Protein AF-A0A1G8LCU7-F1 (afdb_monomer_lite)

pLDDT: mean 76.96, std 21.16, range [26.73, 97.38]

Radius of gyration: 30.11 Å; chains: 1; bounding box: 122×68×57 Å

Sequence (357 aa):
MCLNTIACGADKDSTVTSSEETNSPTNAEFFEHFDGKLSSVEYFEFNERKTVFTNEQALSIIQDTLNSCTYEEIDSNDYKKGFYSINLVFEDRTEPLGIAISTIAVGGKQYKTIDGDLSAIISIINSGSMNYISSYFIDSHEHESMKDGYTVKCDLNTDGKNEKIVVEQLECNGGDGGYFPHVYSSDGEELIYQEDKYATPFDIDWNEGAATISYNDEVLVDFTKENVKEIYYKLGSSEYYDISNIEGTVMSAYDSKSDCASGFVVTDNGELLVKYYISGAYGHSDTFGYGVLHLTLDKENKWTIKPEFVLDSDPHKEVALDDSLEESTDEYIVSSTSPVETLPYDPEAEWNYVPLD

Secondary structure (DSSP, 8-state):
-----------------------PPPTHHHHGGG-S-EEEEEEE-TTS-EEEE--HHHHHHHHHHHHHSEEEEPPGGG----PEEEEEEESS-EEEEEEETTEEEETTEEEEEEES-SHHHHHHHHHHTPPBGGGT-SSSS--GGGSTT-EEEE-SSSSSS-EEEEEEEEEEEETTEEEEEEEE-TTS-B--S-S-TT---EEEEEETTEEEEEETTEEEEEE-HHHHHHHHHHHTTSTT--GGGHHHHHHT---EE--SEEEEEE-TTSPEEEEEEEEETTEEEEEEEEEEEEEEE-TTSPEEEEEEEEE---TT-S------------------------PPP-TT----PPPP-

Structure (mmCIF, N/CA/C/O backbone):
data_AF-A0A1G8LCU7-F1
#
_entry.id   AF-A0A1G8LCU7-F1
#
loop_
_atom_site.group_PDB
_atom_site.id
_atom_site.type_symbol
_atom_site.label_atom_id
_atom_site.label_alt_id
_atom_site.label_comp_id
_atom_site.label_asym_id
_atom_site.label_entity_id
_atom_site.label_seq_id
_atom_site.pdbx_PDB_ins_code
_atom_site.Cartn_x
_atom_site.Cartn_y
_atom_site.Cartn_z
_atom_site.occupancy
_atom_site.B_iso_or_equiv
_atom_site.auth_seq_id
_atom_site.auth_comp_id
_atom_site.auth_asym_id
_atom_site.auth_atom_id
_atom_site.pdbx_PDB_model_num
ATOM 1 N N . MET A 1 1 ? 64.999 4.307 27.808 1.00 36.25 1 MET A N 1
ATOM 2 C CA . MET A 1 1 ? 65.839 3.503 26.893 1.00 36.25 1 MET A CA 1
ATOM 3 C C . MET A 1 1 ? 65.270 3.719 25.503 1.00 36.25 1 MET A C 1
ATOM 5 O O . MET A 1 1 ? 64.143 3.327 25.269 1.00 36.25 1 MET A O 1
ATOM 9 N N . CYS A 1 2 ? 65.782 4.731 24.812 1.00 29.70 2 CYS A N 1
ATOM 10 C CA . CYS A 1 2 ? 66.798 4.630 23.754 1.00 29.70 2 CYS A CA 1
ATOM 11 C C . CYS A 1 2 ? 66.166 4.332 22.389 1.00 29.70 2 CYS A C 1
ATOM 13 O O . CYS A 1 2 ? 65.772 3.209 22.099 1.00 29.70 2 CYS A O 1
ATOM 15 N N . LEU A 1 3 ? 66.114 5.401 21.592 1.00 28.97 3 LEU A N 1
ATOM 16 C CA . LEU A 1 3 ? 66.068 5.419 20.133 1.00 28.97 3 LEU A CA 1
ATOM 17 C C . LEU A 1 3 ? 67.093 4.451 19.524 1.00 28.97 3 LEU A C 1
ATOM 19 O O . LEU A 1 3 ? 68.193 4.319 20.061 1.00 28.97 3 LEU A O 1
ATOM 23 N N . ASN A 1 4 ? 66.778 3.903 18.347 1.00 26.73 4 ASN A N 1
ATOM 24 C CA . ASN A 1 4 ? 67.711 3.964 17.224 1.00 26.73 4 ASN A CA 1
ATOM 25 C C . ASN A 1 4 ? 67.013 3.794 15.868 1.00 26.73 4 ASN A C 1
ATOM 27 O O . ASN A 1 4 ? 66.251 2.859 15.641 1.00 26.73 4 ASN A O 1
ATOM 31 N N . THR A 1 5 ? 67.363 4.723 14.985 1.00 30.69 5 THR A N 1
ATOM 32 C CA . THR A 1 5 ? 67.112 4.788 13.546 1.00 30.69 5 THR A CA 1
ATOM 33 C C . THR A 1 5 ? 68.420 4.447 12.828 1.00 30.69 5 THR A C 1
ATOM 35 O O . THR A 1 5 ? 69.436 5.019 13.207 1.00 30.69 5 THR A O 1
ATOM 38 N N . ILE A 1 6 ? 68.394 3.615 11.777 1.00 29.81 6 ILE A N 1
ATOM 39 C CA . ILE A 1 6 ? 69.328 3.590 10.618 1.00 29.81 6 ILE A CA 1
ATOM 40 C C . ILE A 1 6 ? 68.490 2.999 9.457 1.00 29.81 6 ILE A C 1
ATOM 42 O O . ILE A 1 6 ? 67.982 1.897 9.614 1.00 29.81 6 ILE A O 1
ATOM 46 N N . ALA A 1 7 ? 68.041 3.713 8.418 1.00 32.50 7 ALA A N 1
ATOM 47 C CA . ALA A 1 7 ? 68.685 4.469 7.330 1.00 32.50 7 ALA A CA 1
ATOM 48 C C . ALA A 1 7 ? 69.164 3.622 6.120 1.00 32.50 7 ALA A C 1
ATOM 50 O O . ALA A 1 7 ? 70.144 2.895 6.207 1.00 32.50 7 ALA A O 1
ATOM 51 N N . CYS A 1 8 ? 68.472 3.874 4.997 1.00 29.97 8 CYS A N 1
ATOM 52 C CA . CYS A 1 8 ? 68.862 3.890 3.576 1.00 29.97 8 CYS A CA 1
ATOM 53 C C . CYS A 1 8 ? 69.331 2.628 2.827 1.00 29.97 8 CYS A C 1
ATOM 55 O O . CYS A 1 8 ? 70.366 2.040 3.112 1.00 29.97 8 CYS A O 1
ATOM 57 N N . GLY A 1 9 ? 68.643 2.391 1.704 1.00 28.08 9 GLY A N 1
ATOM 58 C CA . GLY A 1 9 ? 69.124 1.659 0.535 1.00 28.08 9 GLY A CA 1
ATOM 59 C C . GLY A 1 9 ? 68.095 1.746 -0.590 1.00 28.08 9 GLY A C 1
ATOM 60 O O . GLY A 1 9 ? 67.196 0.918 -0.661 1.00 28.08 9 GLY A O 1
ATOM 61 N N . ALA A 1 10 ? 68.180 2.791 -1.414 1.00 38.00 10 ALA A N 1
ATOM 62 C CA . ALA A 1 10 ? 67.466 2.858 -2.681 1.00 38.00 10 ALA A CA 1
ATOM 63 C C . ALA A 1 10 ? 68.261 2.062 -3.717 1.00 38.00 10 ALA A C 1
ATOM 65 O O . ALA A 1 10 ? 69.431 2.367 -3.914 1.00 38.00 10 ALA A O 1
ATOM 66 N N . ASP A 1 11 ? 67.616 1.118 -4.395 1.00 35.50 11 ASP A N 1
ATOM 67 C CA . ASP A 1 11 ? 67.947 0.805 -5.778 1.00 35.50 11 ASP A CA 1
ATOM 68 C C . ASP A 1 11 ? 66.684 0.388 -6.526 1.00 35.50 11 ASP A C 1
ATOM 70 O O . ASP A 1 11 ? 65.820 -0.332 -6.025 1.00 35.50 11 ASP A O 1
ATOM 74 N N . LYS A 1 12 ? 66.569 0.965 -7.718 1.00 42.00 12 LYS A N 1
ATOM 75 C CA . LYS A 1 12 ? 65.523 0.717 -8.697 1.00 42.00 12 LYS A CA 1
ATOM 76 C C . LYS A 1 12 ? 65.672 -0.711 -9.203 1.00 42.00 12 LYS A C 1
ATOM 78 O O . LYS A 1 12 ? 66.723 -1.035 -9.742 1.00 42.00 12 LYS A O 1
ATOM 83 N N . ASP A 1 13 ? 64.588 -1.470 -9.183 1.00 33.84 13 ASP A N 1
ATOM 84 C CA . ASP A 1 13 ? 64.343 -2.396 -10.277 1.00 33.84 13 ASP A CA 1
ATOM 85 C C . ASP A 1 13 ? 62.875 -2.325 -10.687 1.00 33.84 13 ASP A C 1
ATOM 87 O O . ASP A 1 13 ? 61.945 -2.533 -9.907 1.00 33.84 13 ASP A O 1
ATOM 91 N N . SER A 1 14 ? 62.691 -1.903 -11.931 1.00 46.19 14 SER A N 1
ATOM 92 C CA . SER A 1 14 ? 61.421 -1.826 -12.625 1.00 46.19 14 SER A CA 1
ATOM 93 C C . SER A 1 14 ? 60.990 -3.236 -13.003 1.00 46.19 14 SER A C 1
ATOM 95 O O . SER A 1 14 ? 61.247 -3.692 -14.116 1.00 46.19 14 SER A O 1
ATOM 97 N N . THR A 1 15 ? 60.319 -3.929 -12.093 1.00 36.84 15 THR A N 1
ATOM 98 C CA . THR A 1 15 ? 59.487 -5.069 -12.472 1.00 36.84 15 THR A CA 1
ATOM 99 C C . THR A 1 15 ? 58.133 -4.536 -12.897 1.00 36.84 15 THR A C 1
ATOM 101 O O . THR A 1 15 ? 57.331 -4.093 -12.080 1.00 36.84 15 THR A O 1
ATOM 104 N N . VAL A 1 16 ? 57.921 -4.554 -14.212 1.00 43.06 16 VAL A N 1
ATOM 105 C CA . VAL A 1 16 ? 56.606 -4.553 -14.846 1.00 43.06 16 VAL A CA 1
ATOM 106 C C . VAL A 1 16 ? 55.809 -5.680 -14.195 1.00 43.06 16 VAL A C 1
ATOM 108 O O . VAL A 1 16 ? 55.982 -6.848 -14.535 1.00 43.06 16 VAL A O 1
ATOM 111 N N . THR A 1 17 ? 54.986 -5.344 -13.207 1.00 37.69 17 THR A N 1
ATOM 112 C CA . THR A 1 17 ? 53.888 -6.203 -12.783 1.00 37.69 17 THR A CA 1
ATOM 113 C C . THR A 1 17 ? 52.943 -6.270 -13.966 1.00 37.69 17 THR A C 1
ATOM 115 O O . THR A 1 17 ? 52.264 -5.294 -14.287 1.00 37.69 17 THR A O 1
ATOM 118 N N . SER A 1 18 ? 52.987 -7.408 -14.658 1.00 39.97 18 SER A N 1
ATOM 119 C CA . SER A 1 18 ? 51.909 -7.865 -15.518 1.00 39.97 18 SER A CA 1
ATOM 120 C C . SER A 1 18 ? 50.602 -7.604 -14.788 1.00 39.97 18 SER A C 1
ATOM 122 O O . SER A 1 18 ? 50.431 -8.080 -13.666 1.00 39.97 18 SER A O 1
ATOM 124 N N . SER A 1 19 ? 49.723 -6.817 -15.403 1.00 41.62 19 SER A N 1
ATOM 125 C CA . SER A 1 19 ? 48.309 -6.823 -15.071 1.00 41.62 19 SER A CA 1
ATOM 126 C C . SER A 1 19 ? 47.882 -8.282 -15.012 1.00 41.62 19 SER A C 1
ATOM 128 O O . SER A 1 19 ? 47.887 -8.961 -16.040 1.00 41.62 19 SER A O 1
ATOM 130 N N . GLU A 1 20 ? 47.616 -8.783 -13.808 1.00 38.72 20 GLU A N 1
ATOM 131 C CA . GLU A 1 20 ? 46.793 -9.968 -13.661 1.00 38.72 20 GLU A CA 1
ATOM 132 C C . GLU A 1 20 ? 45.494 -9.618 -14.377 1.00 38.72 20 GLU A C 1
ATOM 134 O O . GLU A 1 20 ? 44.749 -8.739 -13.944 1.00 38.72 20 GLU A O 1
ATOM 139 N N . GLU A 1 21 ? 45.297 -10.222 -15.549 1.00 38.94 21 GLU A N 1
ATOM 140 C CA . GLU A 1 21 ? 43.973 -10.393 -16.115 1.00 38.94 21 GLU A CA 1
ATOM 141 C C . GLU A 1 21 ? 43.175 -11.085 -15.016 1.00 38.94 21 GLU A C 1
ATOM 143 O O . GLU A 1 21 ? 43.308 -12.288 -14.777 1.00 38.94 21 GLU A O 1
ATOM 148 N N . THR A 1 22 ? 42.409 -10.291 -14.271 1.00 40.75 22 THR A N 1
ATOM 149 C CA . THR A 1 22 ? 41.318 -10.805 -13.475 1.00 40.75 22 THR A CA 1
ATOM 150 C C . THR A 1 22 ? 40.421 -11.503 -14.482 1.00 40.75 22 THR A C 1
ATOM 152 O O . THR A 1 22 ? 39.719 -10.867 -15.266 1.00 40.75 22 THR A O 1
ATOM 155 N N . ASN A 1 23 ? 40.521 -12.831 -14.519 1.00 39.66 23 ASN A N 1
ATOM 156 C CA . ASN A 1 23 ? 39.543 -13.703 -15.146 1.00 39.66 23 ASN A CA 1
ATOM 157 C C . ASN A 1 23 ? 38.222 -13.481 -14.402 1.00 39.66 23 ASN A C 1
ATOM 159 O O . ASN A 1 23 ? 37.840 -14.277 -13.548 1.00 39.66 23 ASN A O 1
ATOM 163 N N . SER A 1 24 ? 37.563 -12.353 -14.681 1.00 45.78 24 SER A N 1
ATOM 164 C CA . SER A 1 24 ? 36.144 -12.208 -14.418 1.00 45.78 24 SER A CA 1
ATOM 165 C C . SER A 1 24 ? 35.487 -13.339 -15.196 1.00 45.78 24 SER A C 1
ATOM 167 O O . SER A 1 24 ? 35.781 -13.466 -16.393 1.00 45.78 24 SER A O 1
ATOM 169 N N . PRO A 1 25 ? 34.684 -14.198 -14.546 1.00 46.50 25 PRO A N 1
ATOM 170 C CA . PRO A 1 25 ? 33.914 -15.206 -15.255 1.00 46.50 25 PRO A CA 1
ATOM 171 C C . PRO A 1 25 ? 33.240 -14.510 -16.429 1.00 46.50 25 PRO A C 1
ATOM 173 O O . PRO A 1 25 ? 32.637 -13.448 -16.275 1.00 46.50 25 PRO A O 1
ATOM 176 N N . THR A 1 26 ? 33.468 -15.035 -17.630 1.00 52.00 26 THR A N 1
ATOM 177 C CA . THR A 1 26 ? 32.906 -14.460 -18.846 1.00 52.00 26 THR A CA 1
ATOM 178 C C . THR A 1 26 ? 31.412 -14.288 -18.620 1.00 52.00 26 THR A C 1
ATOM 180 O O . THR A 1 26 ? 30.760 -15.272 -18.275 1.00 52.00 26 THR A O 1
ATOM 183 N N . ASN A 1 27 ? 30.888 -13.074 -18.825 1.00 63.69 27 ASN A N 1
ATOM 184 C CA . ASN A 1 27 ? 29.472 -12.712 -18.658 1.00 63.69 27 ASN A CA 1
ATOM 185 C C . ASN A 1 27 ? 28.478 -13.777 -19.173 1.00 63.69 27 ASN A C 1
ATOM 187 O O . ASN A 1 27 ? 27.358 -13.852 -18.685 1.00 63.69 27 ASN A O 1
ATOM 191 N N . ALA A 1 28 ? 28.895 -14.616 -20.126 1.00 71.19 28 ALA A N 1
ATOM 192 C CA . ALA A 1 28 ? 28.172 -15.782 -20.618 1.00 71.19 28 ALA A CA 1
ATOM 193 C C . ALA A 1 28 ? 27.567 -16.681 -19.519 1.00 71.19 28 ALA A C 1
ATOM 195 O O . ALA A 1 28 ? 26.371 -16.928 -19.581 1.00 71.19 28 ALA A O 1
ATOM 196 N N . GLU A 1 29 ? 28.329 -17.117 -18.504 1.00 78.00 29 GLU A N 1
ATOM 197 C CA . GLU A 1 29 ? 27.804 -18.041 -17.470 1.00 78.00 29 GLU A CA 1
ATOM 198 C C . GLU A 1 29 ? 26.698 -17.392 -16.623 1.00 78.00 29 GLU A C 1
ATOM 200 O O . GLU A 1 29 ? 25.752 -18.050 -16.207 1.00 78.00 29 GLU A O 1
ATOM 205 N N . PHE A 1 30 ? 26.788 -16.081 -16.389 1.00 83.69 30 PHE A N 1
ATOM 206 C CA . PHE A 1 30 ? 25.757 -15.339 -15.668 1.00 83.69 30 PHE A CA 1
ATOM 207 C C . PHE A 1 30 ? 24.466 -15.225 -16.493 1.00 83.69 30 PHE A C 1
ATOM 209 O O . PHE A 1 30 ? 23.378 -15.441 -15.966 1.00 83.69 30 PHE A O 1
ATOM 216 N N . PHE A 1 31 ? 24.580 -14.947 -17.795 1.00 85.94 31 PHE A N 1
ATOM 217 C CA . PHE A 1 31 ? 23.418 -14.822 -18.677 1.00 85.94 31 PHE A CA 1
ATOM 218 C C . PHE A 1 31 ? 22.732 -16.162 -18.992 1.00 85.94 31 PHE A C 1
ATOM 220 O O . PHE A 1 31 ? 21.555 -16.157 -19.346 1.00 85.94 31 PHE A O 1
ATOM 227 N N . GLU A 1 32 ? 23.392 -17.311 -18.796 1.00 88.44 32 GLU A N 1
ATOM 228 C CA . GLU A 1 32 ? 22.746 -18.634 -18.899 1.00 88.44 32 GLU A CA 1
ATOM 229 C C . GLU A 1 32 ? 21.577 -18.798 -17.905 1.00 88.44 32 GLU A C 1
ATOM 231 O O . GLU A 1 32 ? 20.589 -19.476 -18.210 1.00 88.44 32 GLU A O 1
ATOM 236 N N . HIS A 1 33 ? 21.620 -18.112 -16.756 1.00 87.00 33 HIS A N 1
ATOM 237 C CA . HIS A 1 33 ? 20.503 -18.089 -15.803 1.00 87.00 33 HIS A CA 1
ATOM 238 C C . HIS A 1 33 ? 19.243 -17.413 -16.359 1.00 87.00 33 HIS A C 1
ATOM 240 O O . HIS A 1 33 ? 18.152 -17.644 -15.845 1.00 87.00 33 HIS A O 1
ATOM 246 N N . PHE A 1 34 ? 19.368 -16.592 -17.403 1.00 90.62 34 PHE A N 1
ATOM 247 C CA . PHE A 1 34 ? 18.252 -15.835 -17.972 1.00 90.62 34 PHE A CA 1
ATOM 248 C C . PHE A 1 34 ? 17.920 -16.245 -19.405 1.00 90.62 34 PHE A C 1
ATOM 250 O O . PHE A 1 34 ? 17.045 -15.635 -20.013 1.00 90.62 34 PHE A O 1
ATOM 257 N N . ASP A 1 35 ? 18.597 -17.255 -19.956 1.00 90.81 35 ASP A N 1
ATOM 258 C CA . ASP A 1 35 ? 18.357 -17.691 -21.330 1.00 90.81 35 ASP A CA 1
ATOM 259 C C . ASP A 1 35 ? 17.016 -18.431 -21.482 1.00 90.81 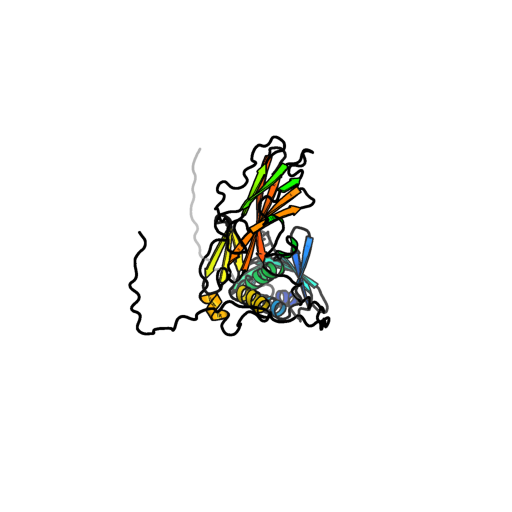35 ASP A C 1
ATOM 261 O O . ASP A 1 35 ? 16.614 -19.240 -20.645 1.00 90.81 35 ASP A O 1
ATOM 265 N N . GLY A 1 36 ? 16.332 -18.216 -22.597 1.00 92.31 36 GLY A N 1
ATOM 266 C CA . GLY A 1 36 ? 15.026 -18.810 -22.873 1.00 92.31 36 GLY A CA 1
ATOM 267 C C . GLY A 1 36 ? 13.838 -17.907 -22.542 1.00 92.31 36 GLY A C 1
ATOM 268 O O . GLY A 1 36 ? 13.969 -16.744 -22.173 1.00 92.31 36 GLY A O 1
ATOM 269 N N . LYS A 1 37 ? 12.634 -18.443 -22.765 1.00 94.50 37 LYS A N 1
ATOM 270 C CA . LYS A 1 37 ? 11.380 -17.699 -22.615 1.00 94.50 37 LYS A CA 1
ATOM 271 C C . LYS A 1 37 ? 10.810 -17.897 -21.211 1.00 94.50 37 LYS A C 1
ATOM 273 O O . LYS A 1 37 ? 10.497 -19.027 -20.830 1.00 94.50 37 LYS A O 1
ATOM 278 N N . LEU A 1 38 ? 10.615 -16.801 -20.478 1.00 96.50 38 LEU A N 1
ATOM 279 C CA . LEU A 1 38 ? 9.874 -16.828 -19.218 1.00 96.50 38 LEU A CA 1
ATOM 280 C C . LEU A 1 38 ? 8.429 -17.274 -19.453 1.00 96.50 38 LEU A C 1
ATOM 282 O O . LEU A 1 38 ? 7.728 -16.755 -20.322 1.00 96.50 38 LEU A O 1
ATOM 286 N N . SER A 1 39 ? 7.996 -18.238 -18.648 1.00 96.25 39 SER A N 1
ATOM 287 C CA . SER A 1 39 ? 6.609 -18.694 -18.543 1.00 96.25 39 SER A CA 1
ATOM 288 C C . SER A 1 39 ? 5.873 -17.975 -17.412 1.00 96.25 39 SER A C 1
ATOM 290 O O . SER A 1 39 ? 4.700 -17.637 -17.555 1.00 96.25 39 SER A O 1
ATOM 292 N N . SER A 1 40 ? 6.558 -17.720 -16.295 1.00 94.88 40 SER A N 1
ATOM 293 C CA . SER A 1 40 ? 6.044 -16.909 -15.190 1.00 94.88 40 SER A CA 1
ATOM 294 C C . SER A 1 40 ? 7.174 -16.393 -14.298 1.00 94.88 40 SER A C 1
ATOM 296 O O . SER A 1 40 ? 8.290 -16.910 -14.338 1.00 94.88 40 SER A O 1
ATOM 298 N N . VAL A 1 41 ? 6.871 -15.425 -13.436 1.00 95.31 41 VAL A N 1
ATOM 299 C CA . VAL A 1 41 ? 7.729 -15.050 -12.302 1.00 95.31 41 VAL A CA 1
ATOM 300 C C . VAL A 1 41 ? 6.952 -15.261 -11.013 1.00 95.31 41 VAL A C 1
ATOM 302 O O . VAL A 1 41 ? 5.796 -14.864 -10.921 1.00 95.31 41 VAL A O 1
ATOM 305 N N . GLU A 1 42 ? 7.559 -15.903 -10.022 1.00 94.50 42 GLU A N 1
ATOM 306 C CA . GLU A 1 42 ? 6.967 -16.043 -8.691 1.00 94.50 42 GLU A CA 1
ATOM 307 C C . GLU A 1 42 ? 7.707 -15.131 -7.720 1.00 94.50 42 GLU A C 1
ATOM 309 O O . GLU A 1 42 ? 8.916 -15.254 -7.583 1.00 94.50 42 GLU A O 1
ATOM 314 N N . TYR A 1 43 ? 7.007 -14.239 -7.036 1.00 92.50 43 TYR A N 1
ATOM 315 C CA . TYR A 1 43 ? 7.557 -13.426 -5.957 1.00 92.50 43 TYR A CA 1
ATOM 316 C C . TYR A 1 43 ? 7.129 -13.988 -4.605 1.00 92.50 43 TYR A C 1
ATOM 318 O O . TYR A 1 43 ? 5.970 -14.363 -4.430 1.00 92.50 43 TYR A O 1
ATOM 326 N N . PHE A 1 44 ? 8.070 -14.035 -3.663 1.00 86.25 44 PHE A N 1
ATOM 327 C CA . PHE A 1 44 ? 7.863 -14.500 -2.299 1.00 86.25 44 PHE A CA 1
ATOM 328 C C . PHE A 1 44 ? 8.032 -13.340 -1.320 1.00 86.25 44 PHE A C 1
ATOM 330 O O . PHE A 1 44 ? 9.127 -12.790 -1.157 1.00 86.25 44 PHE A O 1
ATOM 337 N N . GLU A 1 45 ? 6.940 -13.001 -0.645 1.00 80.12 45 GLU A N 1
ATOM 338 C CA . GLU A 1 45 ? 6.927 -12.063 0.470 1.00 80.12 45 GLU A CA 1
ATOM 339 C C . GLU A 1 45 ? 7.541 -12.691 1.734 1.00 80.12 45 GLU A C 1
ATOM 341 O O . GLU A 1 45 ? 7.659 -13.912 1.878 1.00 80.12 45 GLU A O 1
ATOM 346 N N . PHE A 1 46 ? 7.894 -11.850 2.711 1.00 68.75 46 PHE A N 1
ATOM 347 C CA . PHE A 1 46 ? 8.471 -12.301 3.985 1.00 68.75 46 PHE A CA 1
ATOM 348 C C . PHE A 1 46 ? 7.524 -13.194 4.810 1.00 68.75 46 PHE A C 1
ATOM 350 O O . PHE A 1 46 ? 7.973 -13.983 5.636 1.00 68.75 46 PHE A O 1
ATOM 357 N N . ASN A 1 47 ? 6.215 -13.078 4.585 1.00 63.31 47 ASN A N 1
ATOM 358 C CA . ASN A 1 47 ? 5.156 -13.868 5.224 1.00 63.31 47 ASN A CA 1
ATOM 359 C C . ASN A 1 47 ? 4.851 -15.188 4.478 1.00 63.31 47 ASN A C 1
ATOM 361 O O . ASN A 1 47 ? 3.814 -15.793 4.738 1.00 63.31 47 ASN A O 1
ATOM 365 N N . GLU A 1 48 ? 5.711 -15.607 3.542 1.00 73.81 48 GLU A N 1
ATOM 366 C CA . GLU A 1 48 ? 5.531 -16.782 2.674 1.00 73.81 48 GLU A CA 1
ATOM 367 C C . GLU A 1 48 ? 4.379 -16.667 1.653 1.00 73.81 48 GLU A C 1
ATOM 369 O O . GLU A 1 48 ? 4.075 -17.637 0.950 1.00 73.81 48 GLU A O 1
ATOM 374 N N . ARG A 1 49 ? 3.751 -15.489 1.507 1.00 73.88 49 ARG A N 1
ATOM 375 C CA . ARG A 1 49 ? 2.789 -15.236 0.428 1.00 73.88 49 ARG A CA 1
ATOM 376 C C . ARG A 1 49 ? 3.511 -15.251 -0.915 1.00 73.88 49 ARG A C 1
ATOM 378 O O . ARG A 1 49 ? 4.613 -14.722 -1.061 1.00 73.88 49 ARG A O 1
ATOM 385 N N . LYS A 1 50 ? 2.861 -15.879 -1.896 1.00 86.19 50 LYS A N 1
ATOM 386 C CA . LYS A 1 50 ? 3.370 -16.024 -3.256 1.00 86.19 50 LYS A CA 1
ATOM 387 C C . LYS A 1 50 ? 2.500 -15.258 -4.245 1.00 86.19 50 LYS A C 1
ATOM 389 O O . LYS A 1 50 ? 1.312 -15.560 -4.367 1.00 86.19 50 LYS A O 1
ATOM 394 N N . THR A 1 51 ? 3.117 -14.364 -5.006 1.00 82.00 51 THR A N 1
ATOM 395 C CA . THR A 1 51 ? 2.502 -13.656 -6.137 1.00 82.00 51 THR A CA 1
ATOM 396 C C . THR A 1 51 ? 3.050 -14.230 -7.437 1.00 82.00 51 THR A C 1
ATOM 398 O O . THR A 1 51 ? 4.261 -14.383 -7.576 1.00 82.00 51 THR A O 1
ATOM 401 N N . VAL A 1 52 ? 2.182 -14.582 -8.391 1.00 86.81 52 VAL A N 1
ATOM 402 C CA . VAL A 1 52 ? 2.594 -15.182 -9.671 1.00 86.81 52 VAL A CA 1
ATOM 403 C C . VAL A 1 52 ? 2.263 -14.243 -10.824 1.00 86.81 52 VAL A C 1
ATOM 405 O O . VAL A 1 52 ? 1.100 -13.963 -11.102 1.00 86.81 52 VAL A O 1
ATOM 408 N N . PHE A 1 53 ? 3.299 -13.803 -11.528 1.00 83.44 53 PHE A N 1
ATOM 409 C CA . PHE A 1 53 ? 3.217 -12.968 -12.716 1.00 83.44 53 PHE A CA 1
ATOM 410 C C . PHE A 1 53 ? 3.206 -13.847 -13.967 1.00 83.44 53 PHE A C 1
ATOM 412 O O . PHE A 1 53 ? 4.164 -14.572 -14.225 1.00 83.44 53 PHE A O 1
ATOM 419 N N . THR A 1 54 ? 2.135 -13.769 -14.755 1.00 84.31 54 THR A N 1
ATOM 420 C CA . THR A 1 54 ? 1.983 -14.468 -16.051 1.00 84.31 54 THR A CA 1
ATOM 421 C C . THR A 1 54 ? 1.716 -13.509 -17.215 1.00 84.31 54 THR A C 1
ATOM 423 O O . THR A 1 54 ? 1.592 -13.934 -18.361 1.00 84.31 54 THR A O 1
ATOM 426 N N . ASN A 1 55 ? 1.624 -12.207 -16.933 1.00 81.75 55 ASN A N 1
ATOM 427 C CA . ASN A 1 55 ? 1.375 -11.172 -17.928 1.00 81.75 55 ASN A CA 1
ATOM 428 C C . ASN A 1 55 ? 2.579 -11.034 -18.879 1.00 81.75 55 ASN A C 1
ATOM 430 O O . ASN A 1 55 ? 3.684 -10.742 -18.431 1.00 81.75 55 ASN A O 1
ATOM 434 N N . GLU A 1 56 ? 2.364 -11.197 -20.189 1.00 78.06 56 GLU A N 1
ATOM 435 C CA . GLU A 1 56 ? 3.447 -11.187 -21.187 1.00 78.06 56 GLU A CA 1
ATOM 436 C C . GLU A 1 56 ? 4.260 -9.883 -21.201 1.00 78.06 56 GLU A C 1
ATOM 438 O O . GLU A 1 56 ? 5.475 -9.928 -21.384 1.00 78.06 56 GLU A O 1
ATOM 443 N N . GLN A 1 57 ? 3.622 -8.731 -20.969 1.00 72.25 57 GLN A N 1
ATOM 444 C CA . GLN A 1 57 ? 4.311 -7.441 -20.905 1.00 72.25 57 GLN A CA 1
ATOM 445 C C . GLN A 1 57 ? 5.224 -7.366 -19.677 1.00 72.25 57 GLN A C 1
ATOM 447 O O . GLN A 1 57 ? 6.388 -6.996 -19.810 1.00 72.25 57 GLN A O 1
ATOM 452 N N . ALA A 1 58 ? 4.734 -7.768 -18.500 1.00 78.62 58 ALA A N 1
ATOM 453 C CA . ALA A 1 58 ? 5.539 -7.818 -17.280 1.00 78.62 58 ALA A CA 1
ATOM 454 C C . ALA A 1 58 ? 6.722 -8.790 -17.425 1.00 78.62 58 ALA A C 1
ATOM 456 O O . ALA A 1 58 ? 7.849 -8.451 -17.072 1.00 78.62 58 ALA A O 1
ATOM 457 N N . LEU A 1 59 ? 6.486 -9.971 -18.007 1.00 89.25 59 LEU A N 1
ATOM 458 C CA . LEU A 1 59 ? 7.541 -10.949 -18.280 1.00 89.25 59 LEU A CA 1
ATOM 459 C C . LEU A 1 59 ? 8.591 -10.401 -19.258 1.00 89.25 59 LEU A C 1
ATOM 461 O O . LEU A 1 59 ? 9.783 -10.590 -19.018 1.00 89.25 59 LEU A O 1
ATOM 465 N N . SER A 1 60 ? 8.174 -9.687 -20.312 1.00 84.12 60 SER A N 1
ATOM 466 C CA . SER A 1 60 ? 9.102 -9.027 -21.242 1.00 84.12 60 SER A CA 1
ATOM 467 C C . SER A 1 60 ? 9.940 -7.974 -20.529 1.00 84.12 60 SER A C 1
ATOM 469 O O . SER A 1 60 ? 11.157 -8.008 -20.642 1.00 84.12 60 SER A O 1
ATOM 471 N N . ILE A 1 61 ? 9.324 -7.089 -19.736 1.00 84.44 61 ILE A N 1
ATOM 472 C CA . ILE A 1 61 ? 10.050 -6.037 -19.009 1.00 84.44 61 ILE A CA 1
ATOM 473 C C . ILE A 1 61 ? 11.079 -6.646 -18.052 1.00 84.44 61 ILE A C 1
ATOM 475 O O . ILE A 1 61 ? 12.214 -6.172 -18.001 1.00 84.44 61 ILE A O 1
ATOM 479 N N . ILE A 1 62 ? 10.717 -7.702 -17.314 1.00 92.69 62 ILE A N 1
ATOM 480 C CA . ILE A 1 62 ? 11.656 -8.391 -16.418 1.00 92.69 62 ILE A CA 1
ATOM 481 C C . ILE A 1 62 ? 12.837 -8.954 -17.212 1.00 92.69 62 ILE A C 1
ATOM 483 O O . ILE A 1 62 ? 13.988 -8.696 -16.860 1.00 92.69 62 ILE A O 1
ATOM 487 N N . GLN A 1 63 ? 12.563 -9.676 -18.299 1.00 94.31 63 GLN A N 1
ATOM 488 C CA . GLN A 1 63 ? 13.598 -10.272 -19.139 1.00 94.31 63 GLN A CA 1
ATOM 489 C C . GLN A 1 63 ? 14.509 -9.209 -19.773 1.00 94.31 63 GLN A C 1
ATOM 491 O O . GLN A 1 63 ? 15.732 -9.345 -19.749 1.00 94.31 63 GLN A O 1
ATOM 496 N N . ASP A 1 64 ? 13.927 -8.135 -20.306 1.00 89.31 64 ASP A N 1
ATOM 497 C CA . ASP A 1 64 ? 14.647 -7.039 -20.953 1.00 89.31 64 ASP A CA 1
ATOM 498 C C . ASP A 1 64 ? 15.501 -6.258 -19.944 1.00 89.31 64 ASP A C 1
ATOM 500 O O . ASP A 1 64 ? 16.639 -5.891 -20.243 1.00 89.31 64 ASP A O 1
ATOM 504 N N . THR A 1 65 ? 15.008 -6.059 -18.718 1.00 93.19 65 THR A N 1
ATOM 505 C CA . THR A 1 65 ? 15.766 -5.402 -17.640 1.00 93.19 65 THR A CA 1
ATOM 506 C C . THR A 1 65 ? 16.973 -6.246 -17.225 1.00 93.19 65 THR A C 1
ATOM 508 O O . THR A 1 65 ? 18.086 -5.727 -17.146 1.00 93.19 65 THR A O 1
ATOM 511 N N . LEU A 1 66 ? 16.787 -7.560 -17.034 1.00 94.88 66 LEU A N 1
ATOM 512 C CA . LEU A 1 66 ? 17.885 -8.480 -16.708 1.00 94.88 66 LEU A CA 1
ATOM 513 C C . LEU A 1 66 ? 18.943 -8.536 -17.819 1.00 94.88 66 LEU A C 1
ATOM 515 O O . LEU A 1 66 ? 20.136 -8.587 -17.539 1.00 94.88 66 LEU A O 1
ATOM 519 N N . ASN A 1 67 ? 18.516 -8.500 -19.082 1.00 92.06 67 ASN A N 1
ATOM 520 C CA . ASN A 1 67 ? 19.419 -8.605 -20.229 1.00 92.06 67 ASN A CA 1
ATOM 521 C C . ASN A 1 67 ? 20.110 -7.285 -20.605 1.00 92.06 67 ASN A C 1
ATOM 523 O O . ASN A 1 67 ? 21.148 -7.310 -21.266 1.00 92.06 67 ASN A O 1
ATOM 527 N N . SER A 1 68 ? 19.535 -6.138 -20.238 1.00 89.62 68 SER A N 1
ATOM 528 C CA . SER A 1 68 ? 20.088 -4.815 -20.567 1.00 89.62 68 SER A CA 1
ATOM 529 C C . SER A 1 68 ? 21.124 -4.320 -19.559 1.00 89.62 68 SER A C 1
ATOM 531 O O . SER A 1 68 ? 21.972 -3.501 -19.915 1.00 89.62 68 SER A O 1
ATOM 533 N N . CYS A 1 69 ? 21.093 -4.827 -18.326 1.00 92.00 69 CYS A N 1
ATOM 534 C CA . CYS A 1 69 ? 22.063 -4.466 -17.302 1.00 92.00 69 CYS A CA 1
ATOM 535 C C . CYS A 1 69 ? 23.435 -5.116 -17.541 1.00 92.00 69 CYS A C 1
ATOM 537 O O . CYS A 1 69 ? 23.555 -6.242 -18.027 1.00 92.00 69 CYS A O 1
ATOM 539 N N . THR A 1 70 ? 24.493 -4.422 -17.116 1.00 92.56 70 THR A N 1
ATOM 540 C CA . THR A 1 70 ? 25.838 -5.008 -16.994 1.00 92.56 70 THR A CA 1
ATOM 541 C C . THR A 1 70 ? 26.148 -5.297 -15.536 1.00 92.56 70 THR A C 1
ATOM 543 O O . THR A 1 70 ? 25.861 -4.472 -14.670 1.00 92.56 70 THR A O 1
ATOM 546 N N . TYR A 1 71 ? 26.781 -6.436 -15.265 1.00 94.12 71 TYR A N 1
ATOM 547 C CA . TYR A 1 71 ? 26.974 -6.947 -13.913 1.00 94.12 71 TYR A CA 1
ATOM 548 C C . TYR A 1 71 ? 28.448 -7.181 -13.588 1.00 94.12 71 TYR A C 1
ATOM 550 O O . TYR A 1 71 ? 29.225 -7.613 -14.437 1.00 94.12 71 TYR A O 1
ATOM 558 N N . GLU A 1 72 ? 28.820 -6.926 -12.337 1.00 94.31 72 GLU A N 1
ATOM 559 C CA . GLU A 1 72 ? 30.130 -7.262 -11.777 1.00 94.31 72 GLU A CA 1
ATOM 560 C C . GLU A 1 72 ? 29.924 -8.087 -10.504 1.00 94.31 72 GLU A C 1
ATOM 562 O O . GLU A 1 72 ? 29.170 -7.681 -9.615 1.00 94.31 72 GLU A O 1
ATOM 567 N N . GLU A 1 73 ? 30.579 -9.249 -10.417 1.00 95.31 73 GLU A N 1
ATOM 568 C CA . GLU A 1 73 ? 30.526 -10.106 -9.227 1.00 95.31 73 GLU A CA 1
ATOM 569 C C . GLU A 1 73 ? 31.086 -9.352 -8.010 1.00 95.31 73 GLU A C 1
ATOM 571 O O . GLU A 1 73 ? 32.130 -8.702 -8.077 1.00 95.31 73 GLU A O 1
ATOM 576 N N . ILE A 1 74 ? 30.370 -9.419 -6.892 1.00 94.31 74 ILE A N 1
ATOM 577 C CA . ILE A 1 74 ? 30.753 -8.797 -5.624 1.00 94.31 74 ILE A CA 1
ATOM 578 C C . ILE A 1 74 ? 31.615 -9.793 -4.838 1.00 94.31 74 ILE A C 1
ATOM 580 O O . ILE A 1 74 ? 31.332 -10.992 -4.830 1.00 94.31 74 ILE A O 1
ATOM 584 N N . ASP A 1 75 ? 32.647 -9.316 -4.134 1.00 94.94 75 ASP A N 1
ATOM 585 C CA . ASP A 1 75 ? 33.396 -10.163 -3.201 1.00 94.94 75 ASP A CA 1
ATOM 586 C C . ASP A 1 75 ? 32.470 -10.678 -2.087 1.00 94.94 75 ASP A C 1
ATOM 588 O O . ASP A 1 75 ? 31.634 -9.947 -1.556 1.00 94.94 75 ASP A O 1
ATOM 592 N N . SER A 1 76 ? 32.630 -11.943 -1.698 1.00 93.75 76 SER A N 1
ATOM 593 C CA . SER A 1 76 ? 31.822 -12.570 -0.641 1.00 93.75 76 SER A CA 1
ATOM 594 C C . SER A 1 76 ? 31.799 -11.804 0.691 1.00 93.75 76 SER A C 1
ATOM 596 O O . SER A 1 76 ? 30.816 -11.884 1.427 1.00 93.75 76 SER A O 1
ATOM 598 N N . ASN A 1 77 ? 32.848 -11.035 1.000 1.00 94.12 77 ASN A N 1
ATOM 599 C CA . ASN A 1 77 ? 32.916 -10.206 2.203 1.00 94.12 77 ASN A CA 1
ATOM 600 C C . ASN A 1 77 ? 32.012 -8.962 2.130 1.00 94.12 77 ASN A C 1
ATOM 602 O O . ASN A 1 77 ? 31.680 -8.394 3.170 1.00 94.12 77 ASN A O 1
ATOM 606 N N . ASP A 1 78 ? 31.590 -8.572 0.926 1.00 93.81 78 ASP A N 1
ATOM 607 C CA . ASP A 1 78 ? 30.788 -7.378 0.647 1.00 93.81 78 ASP A CA 1
ATOM 608 C C . ASP A 1 78 ? 29.319 -7.696 0.317 1.00 93.81 78 ASP A C 1
ATOM 610 O O . ASP A 1 78 ? 28.549 -6.796 -0.044 1.00 93.81 78 ASP A O 1
ATOM 614 N N . TYR A 1 79 ? 28.911 -8.961 0.468 1.00 95.25 79 TYR A N 1
ATOM 615 C CA . TYR A 1 79 ? 27.546 -9.411 0.204 1.00 95.25 79 TYR A CA 1
ATOM 616 C C . TYR A 1 79 ? 26.510 -8.597 0.979 1.00 95.25 79 TYR A C 1
ATOM 618 O O . TYR A 1 79 ? 26.587 -8.396 2.196 1.00 95.25 79 TYR A O 1
ATOM 626 N N . LYS A 1 80 ? 25.497 -8.143 0.245 1.00 85.75 80 LYS A N 1
ATOM 627 C CA . LYS A 1 80 ? 24.354 -7.404 0.771 1.00 85.75 80 LYS A CA 1
ATOM 628 C C . LYS A 1 80 ? 23.286 -8.366 1.287 1.00 85.75 80 LYS A C 1
ATOM 630 O O . LYS A 1 80 ? 23.312 -9.568 1.026 1.00 85.75 80 LYS A O 1
ATOM 635 N N . LYS A 1 81 ? 22.360 -7.820 2.071 1.00 88.38 81 LYS A N 1
ATOM 636 C CA . LYS A 1 81 ? 21.154 -8.485 2.581 1.00 88.38 81 LYS A CA 1
ATOM 637 C C . LYS A 1 81 ? 19.938 -7.650 2.176 1.00 88.38 81 LYS A C 1
ATOM 639 O O . LYS A 1 81 ? 20.109 -6.487 1.825 1.00 88.38 81 LYS A O 1
ATOM 644 N N . GLY A 1 82 ? 18.739 -8.216 2.317 1.00 82.12 82 GLY A N 1
ATOM 645 C CA . GLY A 1 82 ? 17.484 -7.511 2.034 1.00 82.12 82 GLY A CA 1
ATOM 646 C C . GLY A 1 82 ? 17.132 -7.537 0.549 1.00 82.12 82 GLY A C 1
ATOM 647 O O . GLY A 1 82 ? 17.069 -6.494 -0.087 1.00 82.12 82 GLY A O 1
ATOM 648 N N . PHE A 1 83 ? 16.945 -8.738 0.006 1.00 87.38 83 PHE A N 1
ATOM 649 C CA . PHE A 1 83 ? 16.532 -8.944 -1.380 1.00 87.38 83 PHE A CA 1
ATOM 650 C C . PHE A 1 83 ? 15.051 -9.305 -1.451 1.00 87.38 83 PHE A C 1
ATOM 652 O O . PHE A 1 83 ? 14.556 -10.033 -0.588 1.00 87.38 83 PHE A O 1
ATOM 659 N N . TYR A 1 84 ? 14.385 -8.884 -2.523 1.00 87.00 84 TYR A N 1
ATOM 660 C CA . TYR A 1 84 ? 13.159 -9.523 -2.986 1.00 87.00 84 TYR A CA 1
ATOM 661 C C . TYR A 1 84 ? 13.502 -10.935 -3.461 1.00 87.00 84 TYR A C 1
ATOM 663 O O . TYR A 1 84 ? 14.427 -11.109 -4.255 1.00 87.00 84 TYR A O 1
ATOM 671 N N . SER A 1 85 ? 12.785 -11.937 -2.961 1.00 93.88 85 SER A N 1
ATOM 672 C CA . SER A 1 85 ? 12.969 -13.329 -3.369 1.00 93.88 85 SER A CA 1
ATOM 673 C C . SER A 1 85 ? 12.036 -13.627 -4.532 1.00 93.88 85 SER A C 1
ATOM 675 O O . SER A 1 85 ? 10.819 -13.579 -4.354 1.00 93.88 85 SER A O 1
ATOM 677 N N . ILE A 1 86 ? 12.585 -13.949 -5.703 1.00 95.62 86 ILE A N 1
ATOM 678 C CA . ILE A 1 86 ? 11.788 -14.354 -6.862 1.00 95.62 86 ILE A CA 1
ATOM 679 C C . ILE A 1 86 ? 12.266 -15.677 -7.458 1.00 95.62 86 ILE A C 1
ATOM 681 O O . ILE A 1 86 ? 13.436 -16.029 -7.355 1.00 95.62 86 ILE A O 1
ATOM 685 N N . ASN A 1 87 ? 11.367 -16.372 -8.144 1.00 97.12 87 ASN A N 1
ATOM 686 C CA . ASN A 1 87 ? 11.688 -17.451 -9.063 1.00 97.12 87 ASN A CA 1
ATOM 687 C C . ASN A 1 87 ? 11.375 -17.004 -10.488 1.00 97.12 87 ASN A C 1
ATOM 689 O O . ASN A 1 87 ? 10.239 -16.638 -10.791 1.00 97.12 87 ASN A O 1
ATOM 693 N N . LEU A 1 88 ? 12.356 -17.106 -11.376 1.00 97.25 88 LEU A N 1
ATOM 694 C CA . LEU A 1 88 ? 12.132 -17.055 -12.814 1.00 97.25 88 LEU A CA 1
ATOM 695 C C . LEU A 1 88 ? 11.751 -18.457 -13.288 1.00 97.25 88 LEU A C 1
ATOM 697 O O . LEU A 1 88 ? 12.546 -19.391 -13.176 1.00 97.25 88 LEU A O 1
ATOM 701 N N . VAL A 1 89 ? 10.527 -18.630 -13.781 1.00 97.38 89 VAL A N 1
ATOM 702 C CA . VAL A 1 89 ? 10.028 -19.925 -14.255 1.00 97.38 89 VAL A CA 1
ATOM 703 C C . VAL A 1 89 ? 10.080 -19.937 -15.774 1.00 97.38 89 VAL A C 1
ATOM 705 O O . VAL A 1 89 ? 9.353 -19.197 -16.438 1.00 97.38 89 VAL A O 1
ATOM 708 N N . PHE A 1 90 ? 10.925 -20.800 -16.319 1.00 96.56 90 PHE A N 1
ATOM 709 C CA . PHE A 1 90 ? 11.027 -21.105 -17.742 1.00 96.56 90 PHE A CA 1
ATOM 710 C C . PHE A 1 90 ? 10.259 -22.399 -18.046 1.00 96.56 90 PHE A C 1
ATOM 712 O O . PHE A 1 90 ? 9.781 -23.080 -17.138 1.00 96.56 90 PHE A O 1
ATOM 719 N N . GLU A 1 91 ? 10.149 -22.767 -19.322 1.00 94.56 91 GLU A N 1
ATOM 720 C CA . GLU A 1 91 ? 9.470 -24.013 -19.714 1.00 94.56 91 GLU A CA 1
ATOM 721 C C . GLU A 1 91 ? 10.153 -25.272 -19.149 1.00 94.56 91 GLU A C 1
ATOM 723 O O . GLU A 1 91 ? 9.486 -26.269 -18.871 1.00 94.56 91 GLU A O 1
ATOM 728 N N . ASP A 1 92 ? 11.477 -25.241 -18.988 1.00 95.50 92 ASP A N 1
ATOM 729 C CA . ASP A 1 92 ? 12.299 -26.402 -18.640 1.00 95.50 92 ASP A CA 1
ATOM 730 C C . ASP A 1 92 ? 12.978 -26.314 -17.267 1.00 95.50 92 ASP A C 1
ATOM 732 O O . ASP A 1 92 ? 13.516 -27.316 -16.786 1.00 95.50 92 ASP A O 1
ATOM 736 N N . ARG A 1 93 ? 12.954 -25.141 -16.622 1.00 96.75 93 ARG A N 1
ATOM 737 C CA . ARG A 1 93 ? 13.641 -24.908 -15.347 1.00 96.75 93 ARG A CA 1
ATOM 738 C C . ARG A 1 93 ? 13.049 -23.763 -14.534 1.00 96.75 93 ARG A C 1
ATOM 740 O O . ARG A 1 93 ? 12.230 -22.978 -15.003 1.00 96.75 93 ARG A O 1
ATOM 747 N N . THR A 1 94 ? 13.501 -23.667 -13.291 1.00 96.75 94 THR A N 1
ATOM 748 C CA . THR A 1 94 ? 13.183 -22.565 -12.385 1.00 96.75 94 THR A CA 1
ATOM 749 C C . THR A 1 94 ? 14.470 -22.053 -11.765 1.00 96.75 94 THR A C 1
ATOM 751 O O . THR A 1 94 ? 15.215 -22.833 -11.174 1.00 96.75 94 THR A O 1
ATOM 754 N N . GLU A 1 95 ? 14.711 -20.754 -11.892 1.00 97.12 95 GLU A N 1
ATOM 755 C CA . GLU A 1 95 ? 15.913 -20.091 -11.393 1.00 97.12 95 GLU A CA 1
ATOM 756 C C . GLU A 1 95 ? 15.541 -19.192 -10.206 1.00 97.12 95 GLU A C 1
ATOM 758 O O . GLU A 1 95 ? 14.785 -18.233 -10.385 1.00 97.12 95 GLU A O 1
ATOM 763 N N . PRO A 1 96 ? 16.017 -19.492 -8.984 1.00 96.56 96 PRO A N 1
ATOM 764 C CA . PRO A 1 96 ? 15.787 -18.647 -7.821 1.00 96.56 96 PRO A CA 1
ATOM 765 C C . PRO A 1 96 ? 16.753 -17.457 -7.812 1.00 96.56 96 PRO A C 1
ATOM 767 O O . PRO A 1 96 ? 17.970 -17.621 -7.942 1.00 96.56 96 PRO A O 1
ATOM 770 N N . LEU A 1 97 ? 16.211 -16.260 -7.604 1.00 96.38 97 LEU A N 1
ATOM 771 C CA . LEU A 1 97 ? 16.943 -15.000 -7.572 1.00 96.38 97 LEU A CA 1
ATOM 772 C C . LEU A 1 97 ? 16.623 -14.203 -6.302 1.00 96.38 97 LEU A C 1
ATOM 774 O O . LEU A 1 97 ? 15.488 -14.159 -5.829 1.00 96.38 97 LEU A O 1
ATOM 778 N N . GLY A 1 98 ? 17.628 -13.485 -5.806 1.00 96.19 98 GLY A N 1
ATOM 779 C CA . GLY A 1 98 ? 17.442 -12.328 -4.935 1.00 96.19 98 GLY A CA 1
ATOM 780 C C . GLY A 1 98 ? 17.630 -11.038 -5.729 1.00 96.19 98 GLY A C 1
ATOM 781 O O . GLY A 1 98 ? 18.645 -10.898 -6.403 1.00 96.19 98 GLY A O 1
ATOM 782 N N . ILE A 1 99 ? 16.703 -10.084 -5.651 1.00 94.38 99 ILE A N 1
ATOM 783 C CA . ILE A 1 99 ? 16.795 -8.803 -6.370 1.00 94.38 99 ILE A CA 1
ATOM 784 C C . ILE A 1 99 ? 16.741 -7.616 -5.407 1.00 94.38 99 ILE A C 1
ATOM 786 O O . ILE A 1 99 ? 15.947 -7.582 -4.472 1.00 94.38 99 ILE A O 1
ATOM 790 N N . ALA A 1 100 ? 17.607 -6.637 -5.642 1.00 89.38 100 ALA A N 1
ATOM 791 C CA . ALA A 1 100 ? 17.598 -5.293 -5.078 1.00 89.38 100 ALA A CA 1
ATOM 792 C C . ALA A 1 100 ? 17.937 -4.297 -6.203 1.00 89.38 100 ALA A C 1
ATOM 794 O O . ALA A 1 100 ? 18.430 -4.713 -7.247 1.00 89.38 100 ALA A O 1
ATOM 795 N N . ILE A 1 101 ? 17.705 -2.992 -6.003 1.00 86.00 101 ILE A N 1
ATOM 796 C CA . ILE A 1 101 ? 17.763 -1.982 -7.086 1.00 86.00 101 ILE A CA 1
ATOM 797 C C . ILE A 1 101 ? 19.050 -2.084 -7.916 1.00 86.00 101 ILE A C 1
ATOM 799 O O . ILE A 1 101 ? 18.999 -2.042 -9.137 1.00 86.00 101 ILE A O 1
ATOM 803 N N . SER A 1 102 ? 20.199 -2.267 -7.270 1.00 91.44 102 SER A N 1
ATOM 804 C CA . SER A 1 102 ? 21.506 -2.334 -7.935 1.00 91.44 102 SER A CA 1
ATOM 805 C C . SER A 1 102 ? 22.256 -3.638 -7.672 1.00 91.44 102 SER A C 1
ATOM 807 O O . SER A 1 102 ? 23.477 -3.699 -7.822 1.00 91.44 102 SER A O 1
ATOM 809 N N . THR A 1 103 ? 21.579 -4.689 -7.199 1.00 94.19 103 THR A N 1
ATOM 810 C CA . THR A 1 103 ? 22.235 -5.960 -6.859 1.00 94.19 103 THR A CA 1
ATOM 811 C C . THR A 1 103 ? 21.320 -7.145 -7.128 1.00 94.19 103 THR A C 1
ATOM 813 O O . THR A 1 103 ? 20.161 -7.145 -6.726 1.00 94.19 103 THR A O 1
ATOM 816 N N . ILE A 1 104 ? 21.870 -8.185 -7.746 1.00 96.69 104 ILE A N 1
ATOM 817 C CA . ILE A 1 104 ? 21.207 -9.466 -7.981 1.00 96.69 104 ILE A CA 1
ATOM 818 C C . ILE A 1 104 ? 21.999 -10.592 -7.316 1.00 96.69 104 ILE A C 1
ATOM 820 O O . ILE A 1 104 ? 23.228 -10.602 -7.340 1.00 96.69 104 ILE A O 1
ATOM 824 N N . ALA A 1 105 ? 21.296 -11.543 -6.716 1.00 96.38 105 ALA A N 1
ATOM 825 C CA . ALA A 1 105 ? 21.847 -12.765 -6.162 1.00 96.38 105 ALA A CA 1
ATOM 826 C C . ALA A 1 105 ? 21.318 -13.958 -6.960 1.00 96.38 105 ALA A C 1
ATOM 828 O O . ALA A 1 105 ? 20.109 -14.156 -7.035 1.00 96.38 105 ALA A O 1
ATOM 829 N N . VAL A 1 106 ? 22.209 -14.751 -7.550 1.00 95.50 106 VAL A N 1
ATOM 830 C CA . VAL A 1 106 ? 21.857 -15.917 -8.374 1.00 95.50 106 VAL A CA 1
ATOM 831 C C . VAL A 1 106 ? 22.970 -16.959 -8.274 1.00 95.50 106 VAL A C 1
ATOM 833 O O . VAL A 1 106 ? 24.140 -16.609 -8.112 1.00 95.50 106 VAL A O 1
ATOM 836 N N . GLY A 1 107 ? 22.617 -18.247 -8.260 1.00 91.31 107 GLY A N 1
ATOM 837 C CA . GLY A 1 107 ? 23.604 -19.336 -8.202 1.00 91.31 107 GLY A CA 1
ATOM 838 C C . GLY A 1 107 ? 24.516 -19.324 -6.961 1.00 91.31 107 GLY A C 1
ATOM 839 O O . GLY A 1 107 ? 25.626 -19.847 -7.002 1.00 91.31 107 GLY A O 1
ATOM 840 N N . GLY A 1 108 ? 24.081 -18.704 -5.857 1.00 92.12 108 GLY A N 1
ATOM 841 C CA . GLY A 1 108 ? 24.883 -18.556 -4.633 1.00 92.12 108 GLY A CA 1
ATOM 842 C C . GLY A 1 108 ? 25.917 -17.423 -4.665 1.00 92.12 108 GLY A C 1
ATOM 843 O O . GLY A 1 108 ? 26.699 -17.302 -3.723 1.00 92.12 108 GLY A O 1
ATOM 844 N N . LYS A 1 109 ? 25.908 -16.589 -5.708 1.00 95.62 109 LYS A N 1
ATOM 845 C CA . LYS A 1 109 ? 26.766 -15.409 -5.867 1.00 95.62 109 LYS A CA 1
ATOM 846 C C . LYS A 1 109 ? 25.944 -14.122 -5.856 1.00 95.62 109 LYS A C 1
ATOM 848 O O . LYS A 1 109 ? 24.727 -14.173 -6.021 1.00 95.62 109 LYS A O 1
ATOM 853 N N . GLN A 1 110 ? 26.601 -12.976 -5.667 1.00 96.12 110 GLN A N 1
ATOM 854 C CA . GLN A 1 110 ? 25.986 -11.653 -5.816 1.00 96.12 110 GLN A CA 1
ATOM 855 C C . GLN A 1 110 ? 26.716 -10.827 -6.866 1.00 96.12 110 GLN A C 1
ATOM 857 O O . GLN A 1 110 ? 27.941 -10.876 -6.954 1.00 96.12 110 GLN A O 1
ATOM 862 N N . TYR A 1 111 ? 25.957 -10.032 -7.608 1.00 95.81 111 TYR A N 1
ATOM 863 C CA . TYR A 1 111 ? 26.451 -9.163 -8.661 1.00 95.81 111 TYR A CA 1
ATOM 864 C C . TYR A 1 111 ? 25.838 -7.776 -8.507 1.00 95.81 111 TYR A C 1
ATOM 866 O O . TYR A 1 111 ? 24.631 -7.656 -8.303 1.00 95.81 111 TYR A O 1
ATOM 874 N N . LYS A 1 112 ? 26.652 -6.725 -8.611 1.00 95.81 112 LYS A N 1
ATOM 875 C CA . LYS A 1 112 ? 26.172 -5.336 -8.667 1.00 95.81 112 LYS A CA 1
ATOM 876 C C . LYS A 1 112 ? 25.965 -4.915 -10.116 1.00 95.81 112 LYS A C 1
ATOM 878 O O . LYS A 1 112 ? 26.733 -5.335 -10.982 1.00 95.81 112 LYS A O 1
ATOM 883 N N . THR A 1 113 ? 24.970 -4.072 -10.374 1.00 93.19 113 THR A N 1
ATOM 884 C CA . THR A 1 113 ? 24.829 -3.437 -11.688 1.00 93.19 113 THR A CA 1
ATOM 885 C C . THR A 1 113 ? 25.891 -2.345 -11.853 1.00 93.19 113 THR A C 1
ATOM 887 O O . THR A 1 113 ? 26.189 -1.596 -10.920 1.00 93.19 113 THR A O 1
ATOM 890 N N . ILE A 1 114 ? 26.517 -2.293 -13.027 1.00 93.88 114 ILE A N 1
ATOM 891 C CA . ILE A 1 114 ? 27.520 -1.284 -13.410 1.00 93.88 114 ILE A CA 1
ATOM 892 C C . ILE A 1 114 ? 26.935 -0.283 -14.402 1.00 93.88 114 ILE A C 1
ATOM 894 O O . ILE A 1 114 ? 27.280 0.896 -14.362 1.00 93.88 114 ILE A O 1
ATOM 898 N N . ASP A 1 115 ? 26.045 -0.762 -15.266 1.00 88.44 115 ASP A N 1
ATOM 899 C CA . ASP A 1 115 ? 25.261 0.032 -16.202 1.00 88.44 115 ASP A CA 1
ATOM 900 C C . ASP A 1 115 ? 23.819 -0.489 -16.165 1.00 88.44 115 ASP A C 1
ATOM 902 O O . ASP A 1 115 ? 23.616 -1.709 -16.194 1.00 88.44 115 ASP A O 1
ATOM 906 N N . GLY A 1 116 ? 22.852 0.422 -16.040 1.00 89.12 116 GLY A N 1
ATOM 907 C CA . GLY A 1 116 ? 21.453 0.117 -15.723 1.00 89.12 116 GLY A CA 1
ATOM 908 C C . GLY A 1 116 ? 21.166 -0.178 -14.241 1.00 89.12 116 GLY A C 1
ATOM 909 O O . GLY A 1 116 ? 22.055 -0.191 -13.381 1.00 89.12 116 GLY A O 1
ATOM 910 N N . ASP A 1 117 ? 19.891 -0.420 -13.941 1.00 90.81 117 ASP A N 1
ATOM 911 C CA . ASP A 1 117 ? 19.404 -0.846 -12.630 1.00 90.81 117 ASP A CA 1
ATOM 912 C C . ASP A 1 117 ? 18.175 -1.763 -12.762 1.00 90.81 117 ASP A C 1
ATOM 914 O O . ASP A 1 117 ? 17.616 -1.955 -13.842 1.00 90.81 117 ASP A O 1
ATOM 918 N N . LEU A 1 118 ? 17.778 -2.370 -11.644 1.00 92.44 118 LEU A N 1
ATOM 919 C CA . LEU A 1 118 ? 16.685 -3.338 -11.554 1.00 92.44 118 LEU A CA 1
ATOM 920 C C . LEU A 1 118 ? 15.379 -2.699 -11.054 1.00 92.44 118 LEU A C 1
ATOM 922 O O . LEU A 1 118 ? 14.491 -3.414 -10.582 1.00 92.44 118 LEU A O 1
ATOM 926 N N . SER A 1 119 ? 15.250 -1.367 -11.129 1.00 82.25 119 SER A N 1
ATOM 927 C CA . SER A 1 119 ? 14.073 -0.641 -10.631 1.00 82.25 119 SER A CA 1
ATOM 928 C C . SER A 1 119 ? 12.785 -1.114 -11.299 1.00 82.25 119 SER A C 1
ATOM 930 O O . SER A 1 119 ? 11.822 -1.387 -10.595 1.00 82.25 119 SER A O 1
ATOM 932 N N . ALA A 1 120 ? 12.786 -1.337 -12.616 1.00 78.00 120 ALA A N 1
ATOM 933 C CA . ALA A 1 120 ? 11.610 -1.810 -13.348 1.00 78.00 120 ALA A CA 1
ATOM 934 C C . ALA A 1 120 ? 11.093 -3.171 -12.841 1.00 78.00 120 ALA A C 1
ATOM 936 O O . ALA A 1 120 ? 9.884 -3.375 -12.729 1.00 78.00 120 ALA A O 1
ATOM 937 N N . ILE A 1 121 ? 11.996 -4.091 -12.475 1.00 89.62 121 ILE A N 1
ATOM 938 C CA . ILE A 1 121 ? 11.618 -5.389 -11.893 1.00 89.62 121 ILE A CA 1
ATOM 939 C C . ILE A 1 121 ? 10.994 -5.182 -10.514 1.00 89.62 121 ILE A C 1
ATOM 941 O O . ILE A 1 121 ? 9.958 -5.768 -10.215 1.00 89.62 121 ILE A O 1
ATOM 945 N N . ILE A 1 122 ? 11.599 -4.330 -9.684 1.00 86.56 122 ILE A N 1
ATOM 946 C CA . ILE A 1 122 ? 11.081 -4.016 -8.348 1.00 86.56 122 ILE A CA 1
ATOM 947 C C . ILE A 1 122 ? 9.720 -3.331 -8.445 1.00 86.56 122 ILE A C 1
ATOM 949 O O . ILE A 1 122 ? 8.817 -3.684 -7.698 1.00 86.56 122 ILE A O 1
ATOM 953 N N . SER A 1 123 ? 9.530 -2.426 -9.401 1.00 76.81 123 SER A N 1
ATOM 954 C CA . SER A 1 123 ? 8.243 -1.794 -9.673 1.00 76.81 123 SER A CA 1
ATOM 955 C C . SER A 1 123 ? 7.176 -2.811 -10.065 1.00 76.81 123 SER A C 1
ATOM 957 O O . SER A 1 123 ? 6.055 -2.698 -9.588 1.00 76.81 123 SER A O 1
ATOM 959 N N . ILE A 1 124 ? 7.507 -3.826 -10.873 1.00 78.94 124 ILE A N 1
ATOM 960 C CA . ILE A 1 124 ? 6.574 -4.917 -11.206 1.00 78.94 124 ILE A CA 1
ATOM 961 C C . ILE A 1 124 ? 6.265 -5.776 -9.979 1.00 78.94 124 ILE A C 1
ATOM 963 O O . ILE A 1 124 ? 5.107 -6.101 -9.729 1.00 78.94 124 ILE A O 1
ATOM 967 N N . ILE A 1 125 ? 7.286 -6.137 -9.200 1.00 82.69 125 ILE A N 1
ATOM 968 C CA . ILE A 1 125 ? 7.106 -6.905 -7.963 1.00 82.69 125 ILE A CA 1
ATOM 969 C C . ILE A 1 125 ? 6.176 -6.148 -7.014 1.00 82.69 125 ILE A C 1
ATOM 971 O O . ILE A 1 125 ? 5.216 -6.724 -6.502 1.00 82.69 125 ILE A O 1
ATOM 975 N N . ASN A 1 126 ? 6.418 -4.853 -6.839 1.00 74.62 126 ASN A N 1
ATOM 976 C CA . ASN A 1 126 ? 5.622 -3.994 -5.979 1.00 74.62 126 ASN A CA 1
ATOM 977 C C . ASN A 1 126 ? 4.213 -3.785 -6.543 1.00 74.62 126 ASN A C 1
ATOM 979 O O . ASN A 1 126 ? 3.262 -3.821 -5.773 1.00 74.62 126 ASN A O 1
ATOM 983 N N . SER A 1 127 ? 4.048 -3.643 -7.863 1.00 64.44 127 SER A N 1
ATOM 984 C CA . SER A 1 127 ? 2.736 -3.435 -8.485 1.00 64.44 127 SER A CA 1
ATOM 985 C C . SER A 1 127 ? 1.852 -4.682 -8.473 1.00 64.44 127 SER A C 1
ATOM 987 O O . SER A 1 127 ? 0.654 -4.569 -8.231 1.00 64.44 127 SER A O 1
ATOM 989 N N . GLY A 1 128 ? 2.413 -5.878 -8.678 1.00 58.50 128 GLY A N 1
ATOM 990 C CA . GLY A 1 128 ? 1.648 -7.128 -8.586 1.00 58.50 128 GLY A CA 1
ATOM 991 C C . GLY A 1 128 ? 1.422 -7.629 -7.164 1.00 58.50 128 GLY A C 1
ATOM 992 O O . GLY A 1 128 ? 0.611 -8.530 -6.971 1.00 58.50 128 GLY A O 1
ATOM 993 N N . SER A 1 129 ? 2.117 -7.054 -6.182 1.00 58.19 129 SER A N 1
ATOM 994 C CA . SER A 1 129 ? 1.910 -7.347 -4.759 1.00 58.19 129 SER A CA 1
ATOM 995 C C . SER A 1 129 ? 1.013 -6.321 -4.072 1.00 58.19 129 SER A C 1
ATOM 997 O O . SER A 1 129 ? 0.798 -6.422 -2.866 1.00 58.19 129 SER A O 1
ATOM 999 N N . MET A 1 130 ? 0.479 -5.338 -4.807 1.00 69.06 130 MET A N 1
ATOM 1000 C CA . MET A 1 130 ? -0.460 -4.397 -4.210 1.00 69.06 130 MET A CA 1
ATOM 1001 C C . MET A 1 130 ? -1.767 -5.102 -3.905 1.00 69.06 130 MET A C 1
ATOM 1003 O O . MET A 1 130 ? -2.398 -5.706 -4.774 1.00 69.06 130 MET A O 1
ATOM 1007 N N . ASN A 1 131 ? -2.175 -5.004 -2.646 1.00 78.00 131 ASN A N 1
ATOM 1008 C CA . ASN A 1 131 ? -3.511 -5.396 -2.265 1.00 78.00 131 ASN A CA 1
ATOM 1009 C C . ASN A 1 131 ? -4.512 -4.431 -2.903 1.00 78.00 131 ASN A C 1
ATOM 1011 O O . ASN A 1 131 ? -4.229 -3.252 -3.129 1.00 78.00 131 ASN A O 1
ATOM 1015 N N . TYR A 1 132 ? -5.695 -4.959 -3.178 1.00 85.38 132 TYR A N 1
ATOM 1016 C CA . TYR A 1 132 ? -6.848 -4.154 -3.535 1.00 85.38 132 TYR A CA 1
ATOM 1017 C C . TYR A 1 132 ? -7.681 -3.900 -2.294 1.00 85.38 132 TYR A C 1
ATOM 1019 O O . TYR A 1 132 ? -7.789 -4.778 -1.431 1.00 85.38 132 TYR A O 1
ATOM 1027 N N . ILE A 1 133 ? -8.318 -2.735 -2.238 1.00 89.50 133 ILE A N 1
ATOM 1028 C CA . ILE A 1 133 ? -9.235 -2.377 -1.152 1.00 89.50 133 ILE A CA 1
ATOM 1029 C C . ILE A 1 133 ? -10.361 -3.409 -0.960 1.00 89.50 133 ILE A C 1
ATOM 1031 O O . ILE A 1 133 ? -10.798 -3.634 0.169 1.00 89.50 133 ILE A O 1
ATOM 1035 N N . SER A 1 134 ? -10.748 -4.117 -2.028 1.00 86.00 134 SER A N 1
ATOM 1036 C CA . SER A 1 134 ? -11.714 -5.225 -2.014 1.00 86.00 134 SER A CA 1
ATOM 1037 C C . SER A 1 134 ? -11.308 -6.411 -1.127 1.00 86.00 134 SER A C 1
ATOM 1039 O O . SER A 1 134 ? -12.149 -7.214 -0.730 1.00 86.00 134 SER A O 1
ATOM 1041 N N . SER A 1 135 ? -10.032 -6.494 -0.736 1.00 85.00 135 SER A N 1
ATOM 1042 C CA . SER A 1 135 ? -9.539 -7.467 0.253 1.00 85.00 135 SER A CA 1
ATOM 1043 C C . SER A 1 135 ? -10.025 -7.164 1.677 1.00 85.00 135 SER A C 1
ATOM 1045 O O . SER A 1 135 ? -10.001 -8.049 2.531 1.00 85.00 135 SER A O 1
ATOM 1047 N N . TYR A 1 136 ? -10.444 -5.922 1.938 1.00 87.94 136 TYR A N 1
ATOM 1048 C CA . TYR A 1 136 ? -10.869 -5.432 3.252 1.00 87.94 136 TYR A CA 1
ATOM 1049 C C . TYR A 1 136 ? -12.326 -4.955 3.261 1.00 87.94 136 TYR A C 1
ATOM 1051 O O . TYR A 1 136 ? -13.028 -5.145 4.252 1.00 87.94 136 TYR A O 1
ATOM 1059 N N . PHE A 1 137 ? -12.787 -4.348 2.165 1.00 87.81 137 PHE A N 1
ATOM 1060 C CA . PHE A 1 137 ? -14.127 -3.784 2.030 1.00 87.81 137 PHE A CA 1
ATOM 1061 C C . PHE A 1 137 ? -14.817 -4.392 0.814 1.00 87.81 137 PHE A C 1
ATOM 1063 O O . PHE A 1 137 ? -14.340 -4.218 -0.298 1.00 87.81 137 PHE A O 1
ATOM 1070 N N . ILE A 1 138 ? -15.950 -5.072 1.018 1.00 83.44 138 ILE A N 1
ATOM 1071 C CA . ILE A 1 138 ? -16.721 -5.686 -0.082 1.00 83.44 138 ILE A CA 1
ATOM 1072 C C . ILE A 1 138 ? -17.096 -4.641 -1.138 1.00 83.44 138 ILE A C 1
ATOM 1074 O O . ILE A 1 138 ? -16.998 -4.913 -2.328 1.00 83.44 138 ILE A O 1
ATOM 1078 N N . ASP A 1 139 ? -17.495 -3.453 -0.687 1.00 85.25 139 ASP A N 1
ATOM 1079 C CA . ASP A 1 139 ? -17.695 -2.282 -1.528 1.00 85.25 139 ASP A CA 1
ATOM 1080 C C . ASP A 1 139 ? -16.738 -1.174 -1.050 1.00 85.25 139 ASP A C 1
ATOM 1082 O O . ASP A 1 139 ? -16.693 -0.789 0.127 1.00 85.25 139 ASP A O 1
ATOM 1086 N N . SER A 1 140 ? -15.868 -0.733 -1.956 1.00 84.12 140 SER A N 1
ATOM 1087 C CA . SER A 1 140 ? -14.832 0.257 -1.675 1.00 84.12 140 SER A CA 1
ATOM 1088 C C . SER A 1 140 ? -15.383 1.673 -1.542 1.00 84.12 140 SER A C 1
ATOM 1090 O O . SER A 1 140 ? -14.783 2.477 -0.825 1.00 84.12 140 SER A O 1
ATOM 1092 N N . HIS A 1 141 ? -16.544 1.955 -2.127 1.00 80.94 141 HIS A N 1
ATOM 1093 C CA . HIS A 1 141 ? -17.179 3.272 -2.122 1.00 80.94 141 HIS A CA 1
ATOM 1094 C C . HIS A 1 141 ? -18.295 3.358 -1.084 1.00 80.94 141 HIS A C 1
ATOM 1096 O O . HIS A 1 141 ? -18.483 4.400 -0.467 1.00 80.94 141 HIS A O 1
ATOM 1102 N N . GLU A 1 142 ? -18.970 2.244 -0.792 1.00 82.00 142 GLU A N 1
ATOM 1103 C CA . GLU A 1 142 ? -20.015 2.190 0.230 1.00 82.00 142 GLU A CA 1
ATOM 1104 C C . GLU A 1 142 ? -19.697 1.188 1.346 1.00 82.00 142 GLU A C 1
ATOM 1106 O O . GLU A 1 142 ? -19.315 0.045 1.126 1.00 82.00 142 GLU A O 1
ATOM 1111 N N . HIS A 1 143 ? -19.888 1.589 2.602 1.00 85.81 143 HIS A N 1
ATOM 1112 C CA . HIS A 1 143 ? -19.773 0.678 3.737 1.00 85.81 143 HIS A CA 1
ATOM 1113 C C . HIS A 1 143 ? -20.755 1.061 4.842 1.00 85.81 143 HIS A C 1
ATOM 1115 O O . HIS A 1 143 ? -21.059 2.234 5.049 1.00 85.81 143 HIS A O 1
ATOM 1121 N N . GLU A 1 144 ? -21.243 0.087 5.615 1.00 86.94 144 GLU A N 1
ATOM 1122 C CA . GLU A 1 144 ? -22.208 0.366 6.687 1.00 86.94 144 GLU A CA 1
ATOM 1123 C C . GLU A 1 144 ? -21.660 1.304 7.768 1.00 86.94 144 GLU A C 1
ATOM 1125 O O . GLU A 1 144 ? -22.426 2.053 8.373 1.00 86.94 144 GLU A O 1
ATOM 1130 N N . SER A 1 145 ? -20.335 1.330 7.940 1.00 86.75 145 SER A N 1
ATOM 1131 C CA . SER A 1 145 ? -19.659 2.263 8.840 1.00 86.75 145 SER A CA 1
ATOM 1132 C C . SER A 1 145 ? -19.804 3.727 8.446 1.00 86.75 145 SER A C 1
ATOM 1134 O O . SER A 1 145 ? -19.541 4.592 9.264 1.00 86.75 145 SER A O 1
ATOM 1136 N N . MET A 1 146 ? -20.189 4.022 7.208 1.00 84.38 146 MET A N 1
ATOM 1137 C CA . MET A 1 146 ? -20.418 5.386 6.728 1.00 84.38 146 MET A CA 1
ATOM 1138 C C . MET A 1 146 ? -21.822 5.898 7.107 1.00 84.38 146 MET A C 1
ATOM 1140 O O . MET A 1 146 ? -22.233 6.992 6.731 1.00 84.38 146 MET A O 1
ATOM 1144 N N . LYS A 1 147 ? -22.624 5.110 7.831 1.00 82.56 147 LYS A N 1
ATOM 1145 C CA . LYS A 1 147 ? -23.949 5.543 8.288 1.00 82.56 147 LYS A CA 1
ATOM 1146 C C . LYS A 1 147 ? -23.818 6.304 9.603 1.00 82.56 147 LYS A C 1
ATOM 1148 O O . LYS A 1 147 ? -23.211 5.806 10.550 1.00 82.56 147 LYS A O 1
ATOM 1153 N N . ASP A 1 148 ? -24.437 7.481 9.676 1.00 77.06 148 ASP A N 1
ATOM 1154 C CA . ASP A 1 148 ? -24.473 8.275 10.906 1.00 77.06 148 ASP A CA 1
ATOM 1155 C C . ASP A 1 148 ? -25.015 7.450 12.088 1.00 77.06 148 ASP A C 1
ATOM 1157 O O . ASP A 1 148 ? -26.001 6.713 11.974 1.00 77.06 148 ASP A O 1
ATOM 1161 N N . GLY A 1 149 ? -24.325 7.537 13.225 1.00 77.50 149 GLY A N 1
ATOM 1162 C CA . GLY A 1 149 ? -24.635 6.772 14.430 1.00 77.50 149 GLY A CA 1
ATOM 1163 C C . GLY A 1 149 ? -24.278 5.281 14.379 1.00 77.50 149 GLY A C 1
ATOM 1164 O O . GLY A 1 149 ? -24.577 4.566 15.346 1.00 77.50 149 GLY A O 1
ATOM 1165 N N . TYR A 1 150 ? -23.630 4.789 13.313 1.00 87.38 150 TYR A N 1
ATOM 1166 C CA . TYR A 1 150 ? -23.122 3.418 13.274 1.00 87.38 150 TYR A CA 1
ATOM 1167 C C . TYR A 1 150 ? -22.208 3.148 14.473 1.00 87.38 150 TYR A C 1
ATOM 1169 O O . TYR A 1 150 ? -21.387 3.978 14.875 1.00 87.38 150 TYR A O 1
ATOM 1177 N N . THR A 1 151 ? -22.400 1.987 15.096 1.00 91.81 151 THR A N 1
ATOM 1178 C CA . THR A 1 151 ? -21.686 1.596 16.310 1.00 91.81 151 THR A CA 1
ATOM 1179 C C . THR A 1 151 ? -21.331 0.120 16.260 1.00 91.81 151 THR A C 1
ATOM 1181 O O . THR A 1 151 ? -22.204 -0.719 16.043 1.00 91.81 151 THR A O 1
ATOM 1184 N N . VAL A 1 152 ? -20.082 -0.199 16.593 1.00 94.00 152 VAL A N 1
ATOM 1185 C CA . VAL A 1 152 ? -19.589 -1.575 16.763 1.00 94.00 152 VAL A CA 1
ATOM 1186 C C . VAL A 1 152 ? -19.068 -1.754 18.181 1.00 94.00 152 VAL A C 1
ATOM 1188 O O . VAL A 1 152 ? -18.589 -0.807 18.804 1.00 94.00 152 VAL A O 1
ATOM 1191 N N . LYS A 1 153 ? -19.187 -2.970 18.719 1.00 95.00 153 LYS A N 1
ATOM 1192 C CA . LYS A 1 153 ? -18.545 -3.361 19.976 1.00 95.00 153 LYS A CA 1
ATOM 1193 C C . LYS A 1 153 ? -17.681 -4.589 19.750 1.00 95.00 153 LYS A C 1
ATOM 1195 O O . LYS A 1 153 ? -18.212 -5.609 19.319 1.00 95.00 153 LYS A O 1
ATOM 1200 N N . CYS A 1 154 ? -16.402 -4.498 20.079 1.00 94.88 154 CYS A N 1
ATOM 1201 C CA . CYS A 1 154 ? -15.425 -5.567 19.896 1.00 94.88 154 CYS A CA 1
ATOM 1202 C C . CYS A 1 154 ? -14.372 -5.497 21.007 1.00 94.88 154 CYS A C 1
ATOM 1204 O O . CYS A 1 154 ? -14.142 -4.416 21.533 1.00 94.88 154 CYS A O 1
ATOM 1206 N N . ASP A 1 155 ? -13.783 -6.634 21.365 1.00 95.12 155 ASP A N 1
ATOM 1207 C CA . ASP A 1 155 ? -12.628 -6.723 22.266 1.00 95.12 155 ASP A CA 1
ATOM 1208 C C . ASP A 1 155 ? -11.352 -6.496 21.443 1.00 95.12 155 ASP A C 1
ATOM 1210 O O . ASP A 1 155 ? -10.796 -7.432 20.865 1.00 95.12 155 ASP A O 1
ATOM 1214 N N . LEU A 1 156 ? -10.955 -5.229 21.312 1.00 95.00 156 LEU A N 1
ATOM 1215 C CA . LEU A 1 156 ? -9.835 -4.789 20.476 1.00 95.00 156 LEU A CA 1
ATOM 1216 C C . LEU A 1 156 ? -8.485 -5.042 21.157 1.00 95.00 156 LEU A C 1
ATOM 1218 O O . LEU A 1 156 ? -7.491 -5.280 20.476 1.00 95.00 156 LEU A O 1
ATOM 1222 N N . ASN A 1 157 ? -8.432 -4.990 22.493 1.00 93.94 157 ASN A N 1
ATOM 1223 C CA . ASN A 1 157 ? -7.193 -5.181 23.259 1.00 93.94 157 ASN A CA 1
ATOM 1224 C C . ASN A 1 157 ? -7.009 -6.607 23.810 1.00 93.94 157 ASN A C 1
ATOM 1226 O O . ASN A 1 157 ? -5.980 -6.906 24.433 1.00 93.94 157 ASN A O 1
ATOM 1230 N N . THR A 1 158 ? -7.960 -7.511 23.563 1.00 91.50 158 THR A N 1
ATOM 1231 C CA . THR A 1 158 ? -7.974 -8.911 24.022 1.00 91.50 158 THR A CA 1
ATOM 1232 C C . THR A 1 158 ? -7.974 -9.065 25.550 1.00 91.50 158 THR A C 1
ATOM 1234 O O . THR A 1 158 ? -7.398 -10.018 26.101 1.00 91.50 158 THR A O 1
ATOM 1237 N N . ASP A 1 159 ? -8.570 -8.110 26.269 1.00 93.19 159 ASP A N 1
ATOM 1238 C CA . ASP A 1 159 ? -8.717 -8.139 27.728 1.00 93.19 159 ASP A CA 1
ATOM 1239 C C . ASP A 1 159 ? -10.016 -8.827 28.199 1.00 93.19 159 ASP A C 1
ATOM 1241 O O . ASP A 1 159 ? -10.192 -9.080 29.399 1.00 93.19 159 ASP A O 1
ATOM 1245 N N . GLY A 1 160 ? -10.885 -9.211 27.257 1.00 93.88 160 GLY A N 1
ATOM 1246 C CA . GLY A 1 160 ? -12.177 -9.843 27.505 1.00 93.88 160 GLY A CA 1
ATOM 1247 C C . GLY A 1 160 ? -13.333 -8.859 27.700 1.00 93.88 160 GLY A C 1
ATOM 1248 O O . GLY A 1 160 ? -14.428 -9.288 28.087 1.00 93.88 160 GLY A O 1
ATOM 1249 N N . LYS A 1 161 ? -13.121 -7.561 27.476 1.00 94.94 161 LYS A N 1
ATOM 1250 C CA . LYS A 1 161 ? -14.150 -6.520 27.488 1.00 94.94 161 LYS A CA 1
ATOM 1251 C C . LYS A 1 161 ? -14.233 -5.871 26.116 1.00 94.94 161 LYS A C 1
ATOM 1253 O O . LYS A 1 161 ? -13.263 -5.797 25.388 1.00 94.94 161 LYS A O 1
ATOM 1258 N N . ASN A 1 162 ? -15.418 -5.371 25.781 1.00 96.19 162 ASN A N 1
ATOM 1259 C CA . ASN A 1 162 ? -15.616 -4.741 24.485 1.00 96.19 162 ASN A CA 1
ATOM 1260 C C . ASN A 1 162 ? -15.379 -3.233 24.572 1.00 96.19 162 ASN A C 1
ATOM 1262 O O . ASN A 1 162 ? -16.105 -2.535 25.292 1.00 96.19 162 ASN A O 1
ATOM 1266 N N . GLU A 1 163 ? -14.472 -2.735 23.743 1.00 97.19 163 GLU A N 1
ATOM 1267 C CA . GLU A 1 163 ? -14.445 -1.356 23.283 1.00 97.19 163 GLU A CA 1
ATOM 1268 C C . GLU A 1 163 ? -15.679 -1.061 22.420 1.00 97.19 163 GLU A C 1
ATOM 1270 O O . GLU A 1 163 ? -16.308 -1.947 21.828 1.00 97.19 163 GLU A O 1
ATOM 1275 N N . LYS A 1 164 ? -16.052 0.216 22.355 1.00 96.62 164 LYS A N 1
ATOM 1276 C CA . LYS A 1 164 ? -17.141 0.721 21.522 1.00 96.62 164 LYS A CA 1
ATOM 1277 C C . LYS A 1 164 ? -16.571 1.658 20.467 1.00 96.62 164 LYS A C 1
ATOM 1279 O O . LYS A 1 164 ? -15.984 2.672 20.818 1.00 96.62 164 LYS A O 1
ATOM 1284 N N . ILE A 1 165 ? -16.831 1.370 19.200 1.00 94.75 165 ILE A N 1
ATOM 1285 C CA . ILE A 1 165 ? -16.504 2.249 18.078 1.00 94.75 165 ILE A CA 1
ATOM 1286 C C . ILE A 1 165 ? -17.776 3.000 17.685 1.00 94.75 165 ILE A C 1
ATOM 1288 O O . ILE A 1 165 ? -18.830 2.375 17.560 1.00 94.75 165 ILE A O 1
ATOM 1292 N N . VAL A 1 166 ? -17.702 4.318 17.526 1.00 91.56 166 VAL A N 1
ATOM 1293 C CA . VAL A 1 166 ? -18.809 5.199 17.121 1.00 91.56 166 VAL A CA 1
ATOM 1294 C C . VAL A 1 166 ? -18.332 6.084 15.987 1.00 91.56 166 VAL A C 1
ATOM 1296 O O . VAL A 1 166 ? -17.242 6.628 16.074 1.00 91.56 166 VAL A O 1
ATOM 1299 N N . VAL A 1 167 ? -19.144 6.269 14.956 1.00 87.62 167 VAL A N 1
ATOM 1300 C CA . VAL A 1 167 ? -18.796 7.175 13.856 1.00 87.62 167 VAL A CA 1
ATOM 1301 C C . VAL A 1 167 ? -19.423 8.541 14.059 1.00 87.62 167 VAL A C 1
ATOM 1303 O O . VAL A 1 167 ? -20.629 8.637 14.283 1.00 87.62 167 VAL A O 1
ATOM 1306 N N . GLU A 1 168 ? -18.598 9.581 13.955 1.00 86.38 168 GLU A N 1
ATOM 1307 C CA . GLU A 1 168 ? -19.036 10.957 13.727 1.00 86.38 168 GLU A CA 1
ATOM 1308 C C . GLU A 1 168 ? -19.060 11.217 12.216 1.00 86.38 168 GLU A C 1
ATOM 1310 O O . GLU A 1 168 ? -18.059 11.002 11.532 1.00 86.38 168 GLU A O 1
ATOM 1315 N N . GLN A 1 169 ? -20.197 11.680 11.692 1.00 84.25 169 GLN A N 1
ATOM 1316 C CA . GLN A 1 169 ? -20.261 12.241 10.346 1.00 84.25 169 GLN A CA 1
ATOM 1317 C C . GLN A 1 169 ? -19.769 13.697 10.371 1.00 84.25 169 GLN A C 1
ATOM 1319 O O . GLN A 1 169 ? -20.256 14.519 11.147 1.00 84.25 169 GLN A O 1
ATOM 1324 N N . LEU A 1 170 ? -18.819 14.019 9.500 1.00 82.56 170 LEU A N 1
ATOM 1325 C CA . LEU A 1 170 ? -18.256 15.349 9.301 1.00 82.56 170 LEU A CA 1
ATOM 1326 C C . LEU A 1 170 ? -19.091 16.143 8.279 1.00 82.56 170 LEU A C 1
ATOM 1328 O O . LEU A 1 170 ? -19.797 15.593 7.433 1.00 82.56 170 LEU A O 1
ATOM 1332 N N . GLU A 1 171 ? -19.023 17.474 8.353 1.00 73.19 171 GLU A N 1
ATOM 1333 C CA . GLU A 1 171 ? -19.862 18.379 7.543 1.00 73.19 171 GLU A CA 1
ATOM 1334 C C . GLU A 1 171 ? -19.458 18.446 6.053 1.00 73.19 171 GLU A C 1
ATOM 1336 O O . GLU A 1 171 ? -20.194 18.988 5.229 1.00 73.19 171 GLU A O 1
ATOM 1341 N N . CYS A 1 172 ? -18.307 17.886 5.685 1.00 62.31 172 CYS A N 1
ATOM 1342 C CA . CYS A 1 172 ? -17.763 17.871 4.331 1.00 62.31 172 CYS A CA 1
ATOM 1343 C C . CYS A 1 172 ? -18.077 16.533 3.638 1.00 62.31 172 CYS A C 1
ATOM 1345 O O . CYS A 1 172 ? -17.283 15.609 3.736 1.00 62.31 172 CYS A O 1
ATOM 1347 N N . ASN A 1 173 ? -19.226 16.411 2.960 1.00 53.72 173 ASN A N 1
ATOM 1348 C CA . ASN A 1 173 ? -19.610 15.167 2.274 1.00 53.72 173 ASN A CA 1
ATOM 1349 C C . ASN A 1 173 ? -19.538 15.326 0.743 1.00 53.72 173 ASN A C 1
ATOM 1351 O O . ASN A 1 173 ? -20.486 15.807 0.118 1.00 53.72 173 ASN A O 1
ATOM 1355 N N . GLY A 1 174 ? -18.417 14.913 0.148 1.00 51.03 174 GLY A N 1
ATOM 1356 C CA . GLY A 1 174 ? -18.428 14.213 -1.143 1.00 51.03 174 GLY A CA 1
ATOM 1357 C C . GLY A 1 174 ? -18.617 12.727 -0.830 1.00 51.03 174 GLY A C 1
ATOM 1358 O O . GLY A 1 174 ? -18.158 12.291 0.217 1.00 51.03 174 GLY A O 1
ATOM 1359 N N . GLY A 1 175 ? -19.357 11.968 -1.640 1.00 51.81 175 GLY A N 1
ATOM 1360 C CA . GLY A 1 175 ? -19.875 10.630 -1.290 1.00 51.81 175 GLY A CA 1
ATOM 1361 C C . GLY A 1 175 ? -18.869 9.593 -0.762 1.00 51.81 175 GLY A C 1
ATOM 1362 O O . GLY A 1 175 ? -19.305 8.607 -0.181 1.00 51.81 175 GLY A O 1
ATOM 1363 N N . ASP A 1 176 ? -17.565 9.838 -0.894 1.00 62.03 176 ASP A N 1
ATOM 1364 C CA . ASP A 1 176 ? -16.480 8.936 -0.512 1.00 62.03 176 ASP A CA 1
ATOM 1365 C C . ASP A 1 176 ? -15.659 9.397 0.713 1.00 62.03 176 ASP A C 1
ATOM 1367 O O . ASP A 1 176 ? -14.664 8.757 1.040 1.00 62.03 176 ASP A O 1
ATOM 1371 N N . GLY A 1 177 ? -16.032 10.469 1.428 1.00 61.59 177 GLY A N 1
ATOM 1372 C CA . GLY A 1 177 ? -15.257 10.953 2.580 1.00 61.59 177 GLY A CA 1
ATOM 1373 C C . GLY A 1 177 ? -16.023 11.910 3.492 1.00 61.59 177 GLY A C 1
ATOM 1374 O O . GLY A 1 177 ? -16.786 12.750 3.025 1.00 61.59 177 GLY A O 1
ATOM 1375 N N . GLY A 1 178 ? -15.818 11.776 4.807 1.00 77.44 178 GLY A N 1
ATOM 1376 C CA . GLY A 1 178 ? -16.479 12.626 5.804 1.00 77.44 178 GLY A CA 1
ATOM 1377 C C . GLY A 1 178 ? -16.843 11.912 7.099 1.00 77.44 178 GLY A C 1
ATOM 1378 O O . GLY A 1 178 ? -17.876 12.215 7.684 1.00 77.44 178 GLY A O 1
ATOM 1379 N N . TYR A 1 179 ? -16.037 10.956 7.558 1.00 83.06 179 TYR A N 1
ATOM 1380 C CA . TYR A 1 179 ? -16.317 10.217 8.785 1.00 83.06 179 TYR A CA 1
ATOM 1381 C C . TYR A 1 179 ? -15.113 10.235 9.711 1.00 83.06 179 TYR A C 1
ATOM 1383 O O . TYR A 1 179 ? -13.971 10.329 9.266 1.00 83.06 179 TYR A O 1
ATOM 1391 N N . PHE A 1 180 ? -15.370 10.122 11.008 1.00 86.38 180 PHE A N 1
ATOM 1392 C CA . PHE A 1 180 ? -14.321 9.957 12.000 1.00 86.38 180 PHE A CA 1
ATOM 1393 C C . PHE A 1 180 ? -14.730 8.890 13.027 1.00 86.38 180 PHE A C 1
ATOM 1395 O O . PHE A 1 180 ? -15.707 9.083 13.760 1.00 86.38 180 PHE A O 1
ATOM 1402 N N . PRO A 1 181 ? -14.060 7.722 13.057 1.00 90.00 181 PRO A N 1
ATOM 1403 C CA . PRO A 1 181 ? -14.355 6.692 14.039 1.00 90.00 181 PRO A CA 1
ATOM 1404 C C . PRO A 1 181 ? -13.747 7.061 15.397 1.00 90.00 181 PRO A C 1
ATOM 1406 O O . PRO A 1 181 ? -12.540 7.186 15.550 1.00 90.00 181 PRO A O 1
ATOM 1409 N N . HIS A 1 182 ? -14.583 7.167 16.419 1.00 91.94 182 HIS A N 1
ATOM 1410 C CA . HIS A 1 182 ? -14.175 7.295 17.812 1.00 91.94 182 HIS A CA 1
ATOM 1411 C C . HIS A 1 182 ? -14.186 5.929 18.483 1.00 91.94 182 HIS A C 1
ATOM 1413 O O . HIS A 1 182 ? -15.191 5.217 18.433 1.00 91.94 182 HIS A O 1
ATOM 1419 N N . VAL A 1 183 ? -13.097 5.576 19.161 1.00 94.88 183 VAL A N 1
ATOM 1420 C CA . VAL A 1 183 ? -13.001 4.335 19.935 1.00 94.88 183 VAL A CA 1
ATOM 1421 C C . VAL A 1 183 ? -13.069 4.673 21.416 1.00 94.88 183 VAL A C 1
ATOM 1423 O O . VAL A 1 183 ? -12.335 5.529 21.892 1.00 94.88 183 VAL A O 1
ATOM 1426 N N . TYR A 1 184 ? -13.937 3.996 22.158 1.00 96.56 184 TYR A N 1
ATOM 1427 C CA . TYR A 1 184 ? -14.095 4.160 23.599 1.00 96.56 184 TYR A CA 1
ATOM 1428 C C . TYR A 1 184 ? -13.798 2.848 24.316 1.00 96.56 184 TYR A C 1
ATOM 1430 O O . TYR A 1 184 ? -14.279 1.792 23.903 1.00 96.56 184 TYR A O 1
ATOM 1438 N N . SER A 1 185 ? -13.066 2.925 25.424 1.00 96.62 185 SER A N 1
ATOM 1439 C CA . SER A 1 185 ? -12.830 1.807 26.333 1.00 96.62 185 SER A CA 1
ATOM 1440 C C . SER A 1 185 ? -14.135 1.289 26.943 1.00 96.62 185 SER A C 1
ATOM 1442 O O . SER A 1 185 ? -15.179 1.953 26.906 1.00 96.62 185 SER A O 1
ATOM 1444 N N . SER A 1 186 ? -14.077 0.120 27.587 1.00 94.19 186 SER A N 1
ATOM 1445 C CA . SER A 1 186 ? -15.222 -0.437 28.322 1.00 94.19 186 SER A CA 1
ATOM 1446 C C . SER A 1 186 ? -15.779 0.502 29.401 1.00 94.19 186 SER A C 1
ATOM 1448 O O . SER A 1 186 ? -16.955 0.406 29.757 1.00 94.19 186 SER A O 1
ATOM 1450 N N . ASP A 1 187 ? -14.934 1.397 29.918 1.00 94.75 187 ASP A N 1
ATOM 1451 C CA . ASP A 1 187 ? -15.266 2.352 30.978 1.00 94.75 187 ASP A CA 1
ATOM 1452 C C . ASP A 1 187 ? -15.735 3.711 30.416 1.00 94.75 187 ASP A C 1
ATOM 1454 O O . ASP A 1 187 ? -16.147 4.590 31.173 1.00 94.75 187 ASP A O 1
ATOM 1458 N N . GLY A 1 188 ? -15.743 3.863 29.085 1.00 94.50 188 GLY A N 1
ATOM 1459 C CA . GLY A 1 188 ? -16.221 5.050 28.375 1.00 94.50 188 GLY A CA 1
ATOM 1460 C C . GLY A 1 188 ? -15.162 6.127 28.132 1.00 94.50 188 GLY A C 1
ATOM 1461 O O . GLY A 1 188 ? -15.519 7.226 27.714 1.00 94.50 188 GLY A O 1
ATOM 1462 N N . GLU A 1 189 ? -13.885 5.837 28.385 1.00 95.88 189 GLU A N 1
ATOM 1463 C CA . GLU A 1 189 ? -12.782 6.745 28.052 1.00 95.88 189 GLU A CA 1
ATOM 1464 C C . GLU A 1 189 ? -12.434 6.637 26.567 1.00 95.88 189 GLU A C 1
ATOM 1466 O O . GLU A 1 189 ? -12.341 5.535 26.033 1.00 95.88 189 GLU A O 1
ATOM 1471 N N . GLU A 1 190 ? -12.241 7.768 25.893 1.00 95.56 190 GLU A N 1
ATOM 1472 C CA . GLU A 1 190 ? -11.867 7.781 24.479 1.00 95.56 190 GLU A CA 1
ATOM 1473 C C . GLU A 1 190 ? -10.404 7.360 24.286 1.00 95.56 190 GLU A C 1
ATOM 1475 O O . GLU A 1 190 ? -9.491 7.902 24.911 1.00 95.56 190 GLU A O 1
ATOM 1480 N N . LEU A 1 191 ? -10.191 6.385 23.406 1.00 95.00 191 LEU A N 1
ATOM 1481 C CA . LEU A 1 191 ? -8.902 5.817 23.036 1.00 95.00 191 LEU A CA 1
ATOM 1482 C C . LEU A 1 191 ? -8.444 6.442 21.718 1.00 95.00 191 LEU A C 1
ATOM 1484 O O . LEU A 1 191 ? -8.615 5.873 20.640 1.00 95.00 191 LEU A O 1
ATOM 1488 N N . ILE A 1 192 ? -7.874 7.639 21.811 1.00 91.62 192 ILE A N 1
ATOM 1489 C CA . ILE A 1 192 ? -7.473 8.456 20.660 1.00 91.62 192 ILE A CA 1
ATOM 1490 C C . ILE A 1 192 ? -6.340 7.766 19.883 1.00 91.62 192 ILE A C 1
ATOM 1492 O O . ILE A 1 192 ? -5.259 7.555 20.432 1.00 91.62 192 ILE A O 1
ATOM 1496 N N . TYR A 1 193 ? -6.571 7.442 18.607 1.00 88.12 193 TYR A N 1
ATOM 1497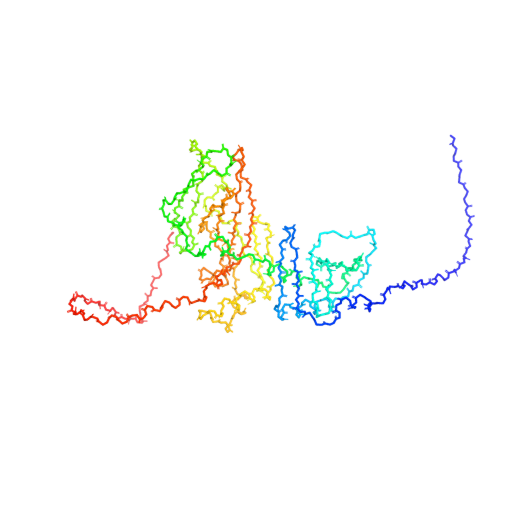 C CA . TYR A 1 193 ? -5.528 6.952 17.688 1.00 88.12 193 TYR A CA 1
ATOM 1498 C C . TYR A 1 193 ? -4.969 8.058 16.777 1.00 88.12 193 TYR A C 1
ATOM 1500 O O . TYR A 1 193 ? -3.868 7.920 16.250 1.00 88.12 193 TYR A O 1
ATOM 1508 N N . GLN A 1 194 ? -5.707 9.162 16.613 1.00 81.81 194 GLN A N 1
ATOM 1509 C CA . GLN A 1 194 ? -5.331 10.318 15.801 1.00 81.81 194 GLN A CA 1
ATOM 1510 C C . GLN A 1 194 ? -5.721 11.608 16.534 1.00 81.81 194 GLN A C 1
ATOM 1512 O O . GLN A 1 194 ? -6.844 11.723 17.016 1.00 81.81 194 GLN A O 1
ATOM 1517 N N . GLU A 1 195 ? -4.792 12.563 16.648 1.00 75.81 195 GLU A N 1
ATOM 1518 C CA . GLU A 1 195 ? -4.997 13.782 17.454 1.00 75.81 195 GLU A CA 1
ATOM 1519 C C . GLU A 1 195 ? -6.005 14.766 16.837 1.00 75.81 195 GLU A C 1
ATOM 1521 O O . GLU A 1 195 ? -6.688 15.480 17.571 1.00 75.81 195 GLU A O 1
ATOM 1526 N N . ASP A 1 196 ? -6.104 14.805 15.504 1.00 73.06 196 ASP A N 1
ATOM 1527 C CA . ASP A 1 196 ? -7.000 15.696 14.762 1.00 73.06 196 ASP A CA 1
ATOM 1528 C C . ASP A 1 196 ? -7.989 14.883 13.918 1.00 73.06 196 ASP A C 1
ATOM 1530 O O . ASP A 1 196 ? -7.593 14.032 13.119 1.00 73.06 196 ASP A O 1
ATOM 1534 N N . LYS A 1 197 ? -9.281 15.184 14.073 1.00 71.62 197 LYS A N 1
ATOM 1535 C CA . LYS A 1 197 ? -10.369 14.529 13.343 1.00 71.62 197 LYS A CA 1
ATOM 1536 C C . LYS A 1 197 ? -10.453 14.889 11.860 1.00 71.62 197 LYS A C 1
ATOM 1538 O O . LYS A 1 197 ? -11.122 14.192 11.105 1.00 71.62 197 LYS A O 1
ATOM 1543 N N . TYR A 1 198 ? -9.779 15.964 11.455 1.00 72.88 198 TYR A N 1
ATOM 1544 C CA . TYR A 1 198 ? -9.674 16.411 10.065 1.00 72.88 198 TYR A CA 1
ATOM 1545 C C . TYR A 1 198 ? -8.318 16.090 9.442 1.00 72.88 198 TYR A C 1
ATOM 1547 O O . TYR A 1 198 ? -8.059 16.485 8.306 1.00 72.88 198 TYR A O 1
ATOM 1555 N N . ALA A 1 199 ? -7.425 15.417 10.172 1.00 76.69 199 ALA A N 1
ATOM 1556 C CA . ALA A 1 199 ? -6.134 15.073 9.613 1.00 76.69 199 ALA A CA 1
ATOM 1557 C C . ALA A 1 199 ? -6.299 14.016 8.514 1.00 76.69 199 ALA A C 1
ATOM 1559 O O . ALA A 1 199 ? -6.873 12.945 8.718 1.00 76.69 199 ALA A O 1
ATOM 1560 N N . THR A 1 200 ? -5.745 14.347 7.355 1.00 86.50 200 THR A N 1
ATOM 1561 C CA . THR A 1 200 ? -5.648 13.528 6.149 1.00 86.50 200 THR A CA 1
ATOM 1562 C C . THR A 1 200 ? -4.216 12.992 6.092 1.00 86.50 200 THR A C 1
ATOM 1564 O O . THR A 1 200 ? -3.312 13.718 5.665 1.00 86.50 200 THR A O 1
ATOM 1567 N N . PRO A 1 201 ? -3.947 11.802 6.655 1.00 89.50 201 PRO A N 1
ATOM 1568 C CA . PRO A 1 201 ? -2.585 11.410 6.991 1.00 89.50 201 PRO A CA 1
ATOM 1569 C C . PRO A 1 201 ? -1.807 10.862 5.791 1.00 89.50 201 PRO A C 1
ATOM 1571 O O . PRO A 1 201 ? -0.609 10.616 5.925 1.00 89.50 201 PRO A O 1
ATOM 1574 N N . PHE A 1 202 ? -2.479 10.662 4.654 1.00 93.88 202 PHE A N 1
ATOM 1575 C CA . PHE A 1 202 ? -1.868 10.215 3.414 1.00 93.88 202 PHE A CA 1
ATOM 1576 C C . PHE A 1 202 ? -1.801 11.349 2.395 1.00 93.88 202 PHE A C 1
ATOM 1578 O O . PHE A 1 202 ? -2.728 12.154 2.287 1.00 93.88 202 PHE A O 1
ATOM 1585 N N . ASP A 1 203 ? -0.727 11.354 1.619 1.00 94.50 203 ASP A N 1
ATOM 1586 C CA . ASP A 1 203 ? -0.471 12.308 0.545 1.00 94.50 203 ASP A CA 1
ATOM 1587 C C . ASP A 1 203 ? -0.174 11.549 -0.755 1.00 94.50 203 ASP A C 1
ATOM 1589 O O . ASP A 1 203 ? 0.424 10.469 -0.718 1.00 94.50 203 ASP A O 1
ATOM 1593 N N . ILE A 1 204 ? -0.606 12.106 -1.888 1.00 94.81 204 ILE A N 1
ATOM 1594 C CA . ILE A 1 204 ? -0.202 11.682 -3.230 1.00 94.81 204 ILE A CA 1
ATOM 1595 C C . ILE A 1 204 ? 0.498 12.843 -3.937 1.00 94.81 204 ILE A C 1
ATOM 1597 O O . ILE A 1 204 ? -0.110 13.886 -4.189 1.00 94.81 204 ILE A O 1
ATOM 1601 N N . ASP A 1 205 ? 1.763 12.626 -4.281 1.00 95.00 205 ASP A N 1
ATOM 1602 C CA . ASP A 1 205 ? 2.596 13.567 -5.025 1.00 95.00 205 ASP A CA 1
ATOM 1603 C C . ASP A 1 205 ? 2.733 13.090 -6.474 1.00 95.00 205 ASP A C 1
ATOM 1605 O O . ASP A 1 205 ? 3.178 11.968 -6.734 1.00 95.00 205 ASP A O 1
ATOM 1609 N N . TRP A 1 206 ? 2.366 13.936 -7.433 1.00 93.25 206 TRP A N 1
ATOM 1610 C CA . TRP A 1 206 ? 2.426 13.638 -8.861 1.00 93.25 206 TRP A CA 1
ATOM 1611 C C . TRP A 1 206 ? 3.650 14.294 -9.498 1.00 93.25 206 TRP A C 1
ATOM 1613 O O . TRP A 1 206 ? 3.890 15.492 -9.364 1.00 93.25 206 TRP A O 1
ATOM 1623 N N . ASN A 1 207 ? 4.422 13.526 -10.269 1.00 89.81 207 ASN A N 1
ATOM 1624 C CA . ASN A 1 207 ? 5.618 14.040 -10.932 1.00 89.81 207 ASN A CA 1
ATOM 1625 C C . ASN A 1 207 ? 5.765 13.478 -12.345 1.00 89.81 207 ASN A C 1
ATOM 1627 O O . ASN A 1 207 ? 6.153 12.327 -12.528 1.00 89.81 207 ASN A O 1
ATOM 1631 N N . GLU A 1 208 ? 5.456 14.293 -13.356 1.00 87.75 208 GLU A N 1
ATOM 1632 C CA . GLU A 1 208 ? 5.582 13.916 -14.774 1.00 87.75 208 GLU A CA 1
ATOM 1633 C C . GLU A 1 208 ? 4.937 12.549 -15.093 1.00 87.75 208 GLU A C 1
ATOM 1635 O O . GLU A 1 208 ? 5.442 11.742 -15.879 1.00 87.75 208 GLU A O 1
ATOM 1640 N N . GLY A 1 209 ? 3.788 12.296 -14.464 1.00 83.50 209 GLY A N 1
ATOM 1641 C CA . GLY A 1 209 ? 2.996 11.084 -14.620 1.00 83.50 209 GLY A CA 1
ATOM 1642 C C . GLY A 1 209 ? 3.413 9.888 -13.763 1.00 83.50 209 GLY A C 1
ATOM 1643 O O . GLY A 1 209 ? 2.737 8.865 -13.823 1.00 83.50 209 GLY A O 1
ATOM 1644 N N . ALA A 1 210 ? 4.480 10.004 -12.974 1.00 85.81 210 ALA A N 1
ATOM 1645 C CA . ALA A 1 210 ? 4.727 9.155 -11.810 1.00 85.81 210 ALA A CA 1
ATOM 1646 C C . ALA A 1 210 ? 3.890 9.637 -10.611 1.00 85.81 210 ALA A C 1
ATOM 1648 O O . ALA A 1 210 ? 3.447 10.789 -10.593 1.00 85.81 210 ALA A O 1
ATOM 1649 N N . ALA A 1 211 ? 3.700 8.769 -9.618 1.00 90.75 211 ALA A N 1
ATOM 1650 C CA . ALA A 1 211 ? 2.995 9.099 -8.381 1.00 90.75 211 ALA A CA 1
ATOM 1651 C C . ALA A 1 211 ? 3.726 8.518 -7.169 1.00 90.75 211 ALA A C 1
ATOM 1653 O O . ALA A 1 211 ? 4.157 7.369 -7.208 1.00 90.75 211 ALA A O 1
ATOM 1654 N N . THR A 1 212 ? 3.818 9.275 -6.085 1.00 89.62 212 THR A N 1
ATOM 1655 C CA . THR A 1 212 ? 4.363 8.821 -4.803 1.00 89.62 212 THR A CA 1
ATOM 1656 C C . THR A 1 212 ? 3.273 8.922 -3.750 1.00 89.62 212 THR A C 1
ATOM 1658 O O . THR A 1 212 ? 2.638 9.964 -3.630 1.00 89.62 212 THR A O 1
ATOM 1661 N N . ILE A 1 213 ? 3.053 7.849 -2.991 1.00 92.56 213 ILE A N 1
ATOM 1662 C CA . ILE A 1 213 ? 2.120 7.838 -1.862 1.00 92.56 213 ILE A CA 1
ATOM 1663 C C . ILE A 1 213 ? 2.911 7.832 -0.565 1.00 92.56 213 ILE A C 1
ATOM 1665 O O . ILE A 1 213 ? 3.770 6.968 -0.369 1.00 92.56 213 ILE A O 1
ATOM 1669 N N . SER A 1 214 ? 2.561 8.736 0.343 1.00 91.62 214 SER A N 1
ATOM 1670 C CA . SER A 1 214 ? 3.227 8.882 1.637 1.00 91.62 214 SER A CA 1
ATOM 1671 C C . SER A 1 214 ? 2.234 8.868 2.799 1.00 91.62 214 SER A C 1
ATOM 1673 O O . SER A 1 214 ? 1.069 9.213 2.622 1.00 91.62 214 SER A O 1
ATOM 1675 N N . TYR A 1 215 ? 2.698 8.494 3.993 1.00 92.75 215 TYR A N 1
ATOM 1676 C CA . TYR A 1 215 ? 2.002 8.659 5.273 1.00 92.75 215 TYR A CA 1
ATOM 1677 C C . TYR A 1 215 ? 2.896 9.434 6.242 1.00 92.75 215 TYR A C 1
ATOM 1679 O O . TYR A 1 215 ? 3.976 8.957 6.578 1.00 92.75 215 TYR A O 1
ATOM 1687 N N . ASN A 1 216 ? 2.461 10.611 6.708 1.00 88.06 216 ASN A N 1
ATOM 1688 C CA . ASN A 1 216 ? 3.254 11.490 7.589 1.00 88.06 216 ASN A CA 1
ATOM 1689 C C . ASN A 1 216 ? 4.730 11.636 7.147 1.00 88.06 216 ASN A C 1
ATOM 1691 O O . ASN A 1 216 ? 5.646 11.389 7.933 1.00 88.06 216 ASN A O 1
ATOM 1695 N N . ASP A 1 217 ? 4.951 11.999 5.882 1.00 84.88 217 ASP A N 1
ATOM 1696 C CA . ASP A 1 217 ? 6.271 12.146 5.239 1.00 84.88 217 ASP A CA 1
ATOM 1697 C C . ASP A 1 217 ? 7.058 10.835 4.984 1.00 84.88 217 ASP A C 1
ATOM 1699 O O . ASP A 1 217 ? 8.149 10.876 4.410 1.00 84.88 217 ASP A O 1
ATOM 1703 N N . GLU A 1 218 ? 6.541 9.664 5.372 1.00 85.31 218 GLU A N 1
ATOM 1704 C CA . GLU A 1 218 ? 7.125 8.362 5.028 1.00 85.31 218 GLU A CA 1
ATOM 1705 C C . GLU A 1 218 ? 6.550 7.847 3.706 1.00 85.31 218 GLU A C 1
ATOM 1707 O O . GLU A 1 218 ? 5.349 7.600 3.602 1.00 85.31 218 GLU A O 1
ATOM 1712 N N . VAL A 1 219 ? 7.411 7.644 2.706 1.00 84.81 219 VAL A N 1
ATOM 1713 C CA . VAL A 1 219 ? 7.017 7.058 1.418 1.00 84.81 219 VAL A CA 1
ATOM 1714 C C . VAL A 1 219 ? 6.572 5.611 1.623 1.00 84.81 219 VAL A C 1
ATOM 1716 O O . VAL A 1 219 ? 7.358 4.762 2.043 1.00 84.81 219 VAL A O 1
ATOM 1719 N N . LEU A 1 220 ? 5.315 5.330 1.283 1.00 82.06 220 LEU A N 1
ATOM 1720 C CA . LEU A 1 220 ? 4.741 3.987 1.292 1.00 82.06 220 LEU A CA 1
ATOM 1721 C C . LEU A 1 220 ? 4.974 3.273 -0.035 1.00 82.06 220 LEU A C 1
ATOM 1723 O O . LEU A 1 220 ? 5.284 2.082 -0.053 1.00 82.06 220 LEU A O 1
ATOM 1727 N N . VAL A 1 221 ? 4.799 3.990 -1.147 1.00 84.06 221 VAL A N 1
ATOM 1728 C CA . VAL A 1 221 ? 4.946 3.423 -2.487 1.00 84.06 221 VAL A CA 1
ATOM 1729 C C . VAL A 1 221 ? 5.274 4.493 -3.522 1.00 84.06 221 VAL A C 1
ATOM 1731 O O . VAL A 1 221 ? 4.708 5.582 -3.507 1.00 84.06 221 VAL A O 1
ATOM 1734 N N . ASP A 1 222 ? 6.159 4.134 -4.451 1.00 84.19 222 ASP A N 1
ATOM 1735 C CA . ASP A 1 222 ? 6.512 4.929 -5.623 1.00 84.19 222 ASP A CA 1
ATOM 1736 C C . ASP A 1 222 ? 6.055 4.210 -6.896 1.00 84.19 222 ASP A C 1
ATOM 1738 O O . ASP A 1 222 ? 6.460 3.077 -7.182 1.00 84.19 222 ASP A O 1
ATOM 1742 N N . PHE A 1 223 ? 5.228 4.887 -7.684 1.00 80.56 223 PHE A N 1
ATOM 1743 C CA . PHE A 1 223 ? 4.759 4.442 -8.985 1.00 80.56 223 PHE A CA 1
ATOM 1744 C C . PHE A 1 223 ? 5.548 5.118 -10.090 1.00 80.56 223 PHE A C 1
ATOM 1746 O O . PHE A 1 223 ? 5.572 6.343 -10.204 1.00 80.56 223 PHE A O 1
ATOM 1753 N N . THR A 1 224 ? 6.115 4.314 -10.984 1.00 81.88 224 THR A N 1
ATOM 1754 C CA . THR A 1 224 ? 6.621 4.837 -12.256 1.00 81.88 224 THR A CA 1
ATOM 1755 C C . THR A 1 224 ? 5.465 5.306 -13.138 1.00 81.88 224 THR A C 1
ATOM 1757 O O . THR A 1 224 ? 4.318 4.876 -12.976 1.00 81.88 224 THR A O 1
ATOM 1760 N N . LYS A 1 225 ? 5.776 6.135 -14.136 1.00 81.12 225 LYS A N 1
ATOM 1761 C CA . LYS A 1 225 ? 4.811 6.553 -15.158 1.00 81.12 225 LYS A CA 1
ATOM 1762 C C . LYS A 1 225 ? 4.143 5.360 -15.844 1.00 81.12 225 LYS A C 1
ATOM 1764 O O . LYS A 1 225 ? 2.950 5.390 -16.141 1.00 81.12 225 LYS A O 1
ATOM 1769 N N . GLU A 1 226 ? 4.897 4.296 -16.090 1.00 75.12 226 GLU A N 1
ATOM 1770 C CA . GLU A 1 226 ? 4.406 3.056 -16.678 1.00 75.12 226 GLU A CA 1
ATOM 1771 C C . GLU A 1 226 ? 3.429 2.333 -15.741 1.00 75.12 226 GLU A C 1
ATOM 1773 O O . GLU A 1 226 ? 2.390 1.870 -16.211 1.00 75.12 226 GLU A O 1
ATOM 1778 N N . ASN A 1 227 ? 3.701 2.296 -14.428 1.00 80.12 227 ASN A N 1
ATOM 1779 C CA . ASN A 1 227 ? 2.775 1.707 -13.454 1.00 80.12 227 ASN A CA 1
ATOM 1780 C C . ASN A 1 227 ? 1.460 2.484 -13.380 1.00 80.12 227 ASN A C 1
ATOM 1782 O O . ASN A 1 227 ? 0.393 1.877 -13.431 1.00 80.12 227 ASN A O 1
ATOM 1786 N N . VAL A 1 228 ? 1.529 3.816 -13.315 1.00 82.88 228 VAL A N 1
ATOM 1787 C CA . VAL A 1 228 ? 0.340 4.678 -13.324 1.00 82.88 228 VAL A CA 1
ATOM 1788 C C . VAL A 1 228 ? -0.474 4.449 -14.596 1.00 82.88 228 VAL A C 1
ATOM 1790 O O . VAL A 1 228 ? -1.681 4.222 -14.526 1.00 82.88 228 VAL A O 1
ATOM 1793 N N . LYS A 1 229 ? 0.173 4.450 -15.770 1.00 80.00 229 LYS A N 1
ATOM 1794 C CA . LYS A 1 229 ? -0.506 4.157 -17.040 1.00 80.00 229 LYS A CA 1
ATOM 1795 C C . LYS A 1 229 ? -1.215 2.807 -16.995 1.00 80.00 229 LYS A C 1
ATOM 1797 O O . LYS A 1 229 ? -2.361 2.724 -17.418 1.00 80.00 229 LYS A O 1
ATOM 1802 N N . GLU A 1 230 ? -0.562 1.760 -16.493 1.00 77.06 230 GLU A N 1
ATOM 1803 C CA . GLU A 1 230 ? -1.163 0.427 -16.389 1.00 77.06 230 GLU A CA 1
ATOM 1804 C C . GLU A 1 230 ? -2.404 0.415 -15.481 1.00 77.06 230 GLU A C 1
ATOM 1806 O O . GLU A 1 230 ? -3.416 -0.183 -15.852 1.00 77.06 230 GLU A O 1
ATOM 1811 N N . ILE A 1 231 ? -2.355 1.103 -14.335 1.00 80.38 231 ILE A N 1
ATOM 1812 C CA . ILE A 1 231 ? -3.499 1.261 -13.421 1.00 80.38 231 ILE A CA 1
ATOM 1813 C C . ILE A 1 231 ? -4.674 1.904 -14.162 1.00 80.38 231 ILE A C 1
ATOM 1815 O O . ILE A 1 231 ? -5.761 1.330 -14.222 1.00 80.38 231 ILE A O 1
ATOM 1819 N N . TYR A 1 232 ? -4.444 3.037 -14.824 1.00 79.06 232 TYR A N 1
ATOM 1820 C CA . TYR A 1 232 ? -5.501 3.736 -15.552 1.00 79.06 232 TYR A CA 1
ATOM 1821 C C . TYR A 1 232 ? -6.003 2.991 -16.792 1.00 79.06 232 TYR A C 1
ATOM 1823 O O . TYR A 1 232 ? -7.186 3.075 -17.112 1.00 79.06 232 TYR A O 1
ATOM 1831 N N . TYR A 1 233 ? -5.153 2.233 -17.488 1.00 74.56 233 TYR A N 1
ATOM 1832 C CA . TYR A 1 233 ? -5.602 1.379 -18.591 1.00 74.56 233 TYR A CA 1
ATOM 1833 C C . TYR A 1 233 ? -6.511 0.249 -18.105 1.00 74.56 233 TYR A C 1
ATOM 1835 O O . TYR A 1 233 ? -7.464 -0.100 -18.801 1.00 74.56 233 TYR A O 1
ATOM 1843 N N . LYS A 1 234 ? -6.254 -0.304 -16.912 1.00 70.69 234 LYS A N 1
ATOM 1844 C CA . LYS A 1 234 ? -7.162 -1.272 -16.281 1.00 70.69 234 LYS A CA 1
ATOM 1845 C C . LYS A 1 234 ? -8.497 -0.610 -15.930 1.00 70.69 234 LYS A C 1
ATOM 1847 O O . LYS A 1 234 ? -9.536 -1.158 -16.289 1.00 70.69 234 LYS A O 1
ATOM 1852 N N . LEU A 1 235 ? -8.482 0.588 -15.340 1.00 65.88 235 LEU A N 1
ATOM 1853 C CA . LEU A 1 235 ? -9.700 1.336 -14.994 1.00 65.88 235 LEU A CA 1
ATOM 1854 C C . LEU A 1 235 ? -10.528 1.738 -16.230 1.00 65.88 235 LEU A C 1
ATOM 1856 O O . LEU A 1 235 ? -11.740 1.527 -16.260 1.00 65.88 235 LEU A O 1
ATOM 1860 N N . GLY A 1 236 ? -9.886 2.247 -17.284 1.00 58.44 236 GLY A N 1
ATOM 1861 C CA . GLY A 1 236 ? -10.548 2.695 -18.516 1.00 58.44 236 GLY A CA 1
ATOM 1862 C C . GLY A 1 236 ? -11.007 1.589 -19.466 1.00 58.44 236 GLY A C 1
ATOM 1863 O O . GLY A 1 236 ? -11.573 1.880 -20.516 1.00 58.44 236 GLY A O 1
ATOM 1864 N N . SER A 1 237 ? -10.794 0.320 -19.106 1.00 50.28 237 SER A N 1
ATOM 1865 C CA . SER A 1 237 ? -11.485 -0.805 -19.749 1.00 50.28 237 SER A CA 1
ATOM 1866 C C . SER A 1 237 ? -12.957 -0.922 -19.320 1.00 50.28 237 SER A C 1
ATOM 1868 O O . SER A 1 237 ? -13.739 -1.583 -20.003 1.00 50.28 237 SER A O 1
ATOM 1870 N N . SER A 1 238 ? -13.355 -0.232 -18.243 1.00 50.97 238 SER A N 1
ATOM 1871 C CA . SER A 1 238 ? -14.757 0.060 -17.937 1.00 50.97 238 SER A CA 1
ATOM 1872 C C . SER A 1 238 ? -15.223 1.257 -18.780 1.00 50.97 238 SER A C 1
ATOM 1874 O O . SER A 1 238 ? -14.467 2.205 -18.972 1.00 50.97 238 SER A O 1
ATOM 1876 N N . GLU A 1 239 ? -16.448 1.230 -19.314 1.00 46.78 239 GLU A N 1
ATOM 1877 C CA . GLU A 1 239 ? -16.974 2.161 -20.343 1.00 46.78 239 GLU A CA 1
ATOM 1878 C C . GLU A 1 239 ? -16.988 3.670 -19.972 1.00 46.78 239 GLU A C 1
ATOM 1880 O O . GLU A 1 239 ? -17.494 4.493 -20.735 1.00 46.78 239 GLU A O 1
ATOM 1885 N N . TYR A 1 240 ? -16.443 4.054 -18.815 1.00 54.03 240 TYR A N 1
ATOM 1886 C CA . TYR A 1 240 ? -16.550 5.383 -18.215 1.00 54.03 240 TYR A CA 1
ATOM 1887 C C . TYR A 1 240 ? -15.386 6.340 -18.507 1.00 54.03 240 TYR A C 1
ATOM 1889 O O . TYR A 1 240 ? -15.582 7.551 -18.403 1.00 54.03 240 TYR A O 1
ATOM 1897 N N . TYR A 1 241 ? -14.202 5.854 -18.898 1.00 60.44 241 TYR A N 1
ATOM 1898 C CA . TYR A 1 241 ? -13.025 6.718 -19.064 1.00 60.44 241 TYR A CA 1
ATOM 1899 C C . TYR A 1 241 ? -12.566 6.823 -20.521 1.00 60.44 241 TYR A C 1
ATOM 1901 O O . TYR A 1 241 ? -12.287 5.826 -21.187 1.00 60.44 241 TYR A O 1
ATOM 1909 N N . ASP A 1 242 ? -12.427 8.057 -21.014 1.00 64.12 242 ASP A N 1
ATOM 1910 C CA . ASP A 1 242 ? -11.799 8.321 -22.309 1.00 64.12 242 ASP A CA 1
ATOM 1911 C C . ASP A 1 242 ? -10.280 8.115 -22.210 1.00 64.12 242 ASP A C 1
ATOM 1913 O O . ASP A 1 242 ? -9.509 9.020 -21.877 1.00 64.12 242 ASP A O 1
ATOM 1917 N N . ILE A 1 243 ? -9.847 6.897 -22.531 1.00 67.81 243 ILE A N 1
ATOM 1918 C CA . ILE A 1 243 ? -8.434 6.509 -22.554 1.00 67.81 243 ILE A CA 1
ATOM 1919 C C . ILE A 1 243 ? -7.615 7.234 -23.635 1.00 67.81 243 ILE A C 1
ATOM 1921 O O . ILE A 1 243 ? -6.387 7.139 -23.627 1.00 67.81 243 ILE A O 1
ATOM 1925 N N . SER A 1 244 ? -8.242 7.965 -24.570 1.00 71.12 244 SER A N 1
ATOM 1926 C CA . SER A 1 244 ? -7.534 8.589 -25.699 1.00 71.12 244 SER A CA 1
ATOM 1927 C C . SER A 1 244 ? -6.557 9.696 -25.283 1.00 71.12 244 SER A C 1
ATOM 1929 O O . SER A 1 244 ? -5.610 9.971 -26.021 1.00 71.12 244 SER A O 1
ATOM 1931 N N . ASN A 1 245 ? -6.734 10.284 -24.092 1.00 76.94 245 ASN A N 1
ATOM 1932 C CA . ASN A 1 245 ? -5.855 11.320 -23.536 1.00 76.94 245 ASN A CA 1
ATOM 1933 C C . ASN A 1 245 ? -5.308 10.984 -22.133 1.00 76.94 245 ASN A C 1
ATOM 1935 O O . ASN A 1 245 ? -4.895 11.878 -21.397 1.00 76.94 245 ASN A O 1
ATOM 1939 N N . ILE A 1 246 ? -5.270 9.701 -21.764 1.00 77.25 246 ILE A N 1
ATOM 1940 C CA . ILE A 1 246 ? -4.822 9.221 -20.443 1.00 77.25 246 ILE A CA 1
ATOM 1941 C C . ILE A 1 246 ? -3.451 9.782 -20.037 1.00 77.25 246 ILE A C 1
ATOM 1943 O O . ILE A 1 246 ? -3.242 10.204 -18.904 1.00 77.25 246 ILE A O 1
ATOM 1947 N N . GLU A 1 247 ? -2.524 9.858 -20.996 1.00 78.38 247 GLU A N 1
ATOM 1948 C CA . GLU A 1 247 ? -1.187 10.394 -20.773 1.00 78.38 247 GLU A CA 1
ATOM 1949 C C . GLU A 1 247 ? -1.225 11.897 -20.507 1.00 78.38 247 GLU A C 1
ATOM 1951 O O . GLU A 1 247 ? -0.544 12.357 -19.601 1.00 78.38 247 GLU A O 1
ATOM 1956 N N . GLY A 1 248 ? -2.044 12.660 -21.234 1.00 82.69 248 GLY A N 1
ATOM 1957 C CA . GLY A 1 248 ? -2.224 14.0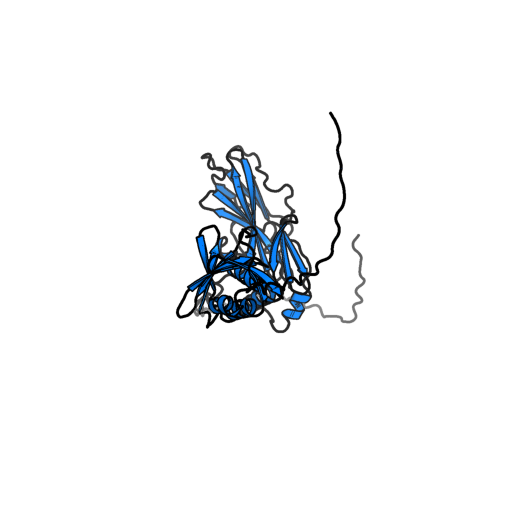83 -20.962 1.00 82.69 248 GLY A CA 1
ATOM 1958 C C . GLY A 1 248 ? -2.790 14.331 -19.564 1.00 82.69 248 GLY A C 1
ATOM 1959 O O . GLY A 1 248 ? -2.269 15.188 -18.856 1.00 82.69 248 GLY A O 1
ATOM 1960 N N . THR A 1 249 ? -3.793 13.549 -19.151 1.00 82.69 249 THR A N 1
ATOM 1961 C CA . THR A 1 249 ? -4.411 13.667 -17.822 1.00 82.69 249 THR A CA 1
ATOM 1962 C C . THR A 1 249 ? -3.410 13.371 -16.713 1.00 82.69 249 THR A C 1
ATOM 1964 O O . THR A 1 249 ? -3.202 14.211 -15.843 1.00 82.69 249 THR A O 1
ATOM 1967 N N . VAL A 1 250 ? -2.749 12.213 -16.767 1.00 83.88 250 VAL A N 1
ATOM 1968 C CA . VAL A 1 250 ? -1.779 11.772 -15.755 1.00 83.88 250 VAL A CA 1
ATOM 1969 C C . VAL A 1 250 ? -0.611 12.756 -15.630 1.00 83.88 250 VAL A C 1
ATOM 1971 O O . VAL A 1 250 ? -0.155 13.046 -14.531 1.00 83.88 250 VAL A O 1
ATOM 1974 N N . MET A 1 251 ? -0.162 13.343 -16.744 1.00 84.38 251 MET A N 1
ATOM 1975 C CA . MET A 1 251 ? 0.875 14.384 -16.734 1.00 84.38 251 MET A CA 1
ATOM 1976 C C . MET A 1 251 ? 0.397 15.723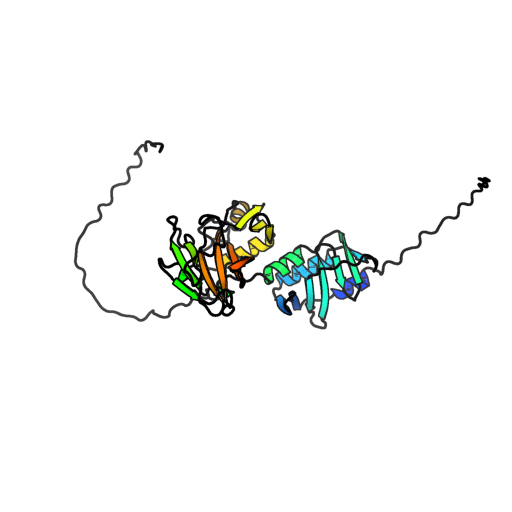 -16.145 1.00 84.38 251 MET A C 1
ATOM 1978 O O . MET A 1 251 ? 1.227 16.572 -15.832 1.00 84.38 251 MET A O 1
ATOM 1982 N N . SER A 1 252 ? -0.918 15.937 -16.049 1.00 84.38 252 SER A N 1
ATOM 1983 C CA . SER A 1 252 ? -1.545 17.150 -15.505 1.00 84.38 252 SER A CA 1
ATOM 1984 C C . SER A 1 252 ? -2.147 16.965 -14.111 1.00 84.38 252 SER A C 1
ATOM 1986 O O . SER A 1 252 ? -2.744 17.907 -13.587 1.00 84.38 252 SER A O 1
ATOM 1988 N N . ALA A 1 253 ? -2.016 15.766 -13.535 1.00 87.44 253 ALA A N 1
ATOM 1989 C CA . ALA A 1 253 ? -2.468 15.473 -12.186 1.00 87.44 253 ALA A CA 1
ATOM 1990 C C . ALA A 1 253 ? -1.773 16.401 -11.179 1.00 87.44 253 ALA A C 1
ATOM 1992 O O . ALA A 1 253 ? -0.637 16.833 -11.392 1.00 87.44 253 ALA A O 1
ATOM 1993 N N . TYR A 1 254 ? -2.485 16.743 -10.111 1.00 87.62 254 TYR A N 1
ATOM 1994 C CA . TYR A 1 254 ? -2.015 17.672 -9.092 1.00 87.62 254 TYR A CA 1
ATOM 1995 C C . TYR A 1 254 ? -1.880 16.955 -7.755 1.00 87.62 254 TYR A C 1
ATOM 1997 O O . TYR A 1 254 ? -2.691 16.089 -7.424 1.00 87.62 254 TYR A O 1
ATOM 2005 N N . ASP A 1 255 ? -0.870 17.352 -6.989 1.00 91.88 255 ASP A N 1
ATOM 2006 C CA . ASP A 1 255 ? -0.637 16.841 -5.642 1.00 91.88 255 ASP A CA 1
ATOM 2007 C C . ASP A 1 255 ? -1.881 17.040 -4.782 1.00 91.88 255 ASP A C 1
ATOM 2009 O O . ASP A 1 255 ? -2.497 18.113 -4.772 1.00 91.88 255 ASP A O 1
ATOM 2013 N N . SER A 1 256 ? -2.261 16.004 -4.049 1.00 89.88 256 SER A N 1
ATOM 2014 C CA . SER A 1 256 ? -3.431 16.067 -3.185 1.00 89.88 256 SER A CA 1
ATOM 2015 C C . SER A 1 256 ? -3.207 15.284 -1.904 1.00 89.88 256 SER A C 1
ATOM 2017 O O . SER A 1 256 ? -2.366 14.392 -1.829 1.00 89.88 256 SER A O 1
ATOM 2019 N N . LYS A 1 257 ? -3.966 15.649 -0.876 1.00 89.88 257 LYS A N 1
ATOM 2020 C CA . LYS A 1 257 ? -4.065 14.846 0.338 1.00 89.88 257 LYS A CA 1
ATOM 2021 C C . LYS A 1 257 ? -5.187 13.834 0.162 1.00 89.88 257 LYS A C 1
ATOM 2023 O O . LYS A 1 257 ? -6.097 14.058 -0.642 1.00 89.88 257 LYS A O 1
ATOM 2028 N N . SER A 1 258 ? -5.150 12.755 0.934 1.00 87.44 258 SER A N 1
ATOM 2029 C CA . SER A 1 258 ? -6.329 11.911 1.085 1.00 87.44 258 SER A CA 1
ATOM 2030 C C . SER A 1 258 ? -7.509 12.719 1.619 1.00 87.44 258 SER A C 1
ATOM 2032 O O . SER A 1 258 ? -7.326 13.780 2.214 1.00 87.44 258 SER A O 1
ATOM 2034 N N . ASP A 1 259 ? -8.717 12.185 1.507 1.00 87.69 259 ASP A N 1
ATOM 2035 C CA . ASP A 1 259 ? -9.830 12.724 2.283 1.00 87.69 259 ASP A CA 1
ATOM 2036 C C . ASP A 1 259 ? -9.704 12.346 3.766 1.00 87.69 259 ASP A C 1
ATOM 2038 O O . ASP A 1 259 ? -8.767 11.659 4.200 1.00 87.69 259 ASP A O 1
ATOM 2042 N N . CYS A 1 260 ? -10.677 12.807 4.557 1.00 87.88 260 CYS A N 1
ATOM 2043 C CA . CYS A 1 260 ? -10.941 12.261 5.885 1.00 87.88 260 CYS A CA 1
ATOM 2044 C C . CYS A 1 260 ? -11.253 10.757 5.797 1.00 87.88 260 CYS A C 1
ATOM 2046 O O . CYS A 1 260 ? -11.424 10.201 4.708 1.00 87.88 260 CYS A O 1
ATOM 2048 N N . ALA A 1 261 ? -11.362 10.089 6.948 1.00 89.38 261 ALA A N 1
ATOM 2049 C CA . ALA A 1 261 ? -11.683 8.671 6.939 1.00 89.38 261 ALA A CA 1
ATOM 2050 C C . ALA A 1 261 ? -12.998 8.420 6.177 1.00 89.38 261 ALA A C 1
ATOM 2052 O O . ALA A 1 261 ? -14.009 9.111 6.348 1.00 89.38 261 ALA A O 1
ATOM 2053 N N . SER A 1 262 ? -12.950 7.420 5.306 1.00 87.06 262 SER A N 1
ATOM 2054 C CA . SER A 1 262 ? -14.022 7.026 4.401 1.00 87.06 262 SER A CA 1
ATOM 2055 C C . SER A 1 262 ? -14.664 5.707 4.815 1.00 87.06 262 SER A C 1
ATOM 2057 O O . SER A 1 262 ? -15.451 5.129 4.085 1.00 87.06 262 SER A O 1
ATOM 2059 N N . GLY A 1 263 ? -14.357 5.197 6.006 1.00 89.50 263 GLY A N 1
ATOM 2060 C CA . GLY A 1 263 ? -14.988 4.013 6.577 1.00 89.50 263 GLY A CA 1
ATOM 2061 C C . GLY A 1 263 ? -14.017 3.180 7.398 1.00 89.50 263 GLY A C 1
ATOM 2062 O O . GLY A 1 263 ? -12.812 3.432 7.414 1.00 89.50 263 GLY A O 1
ATOM 2063 N N . PHE A 1 264 ? -14.551 2.178 8.089 1.00 93.31 264 PHE A N 1
ATOM 2064 C CA . PHE A 1 264 ? -13.742 1.245 8.855 1.00 93.31 264 PHE A CA 1
ATOM 2065 C C . PHE A 1 264 ? -14.356 -0.153 8.892 1.00 93.31 264 PHE A C 1
ATOM 2067 O O . PHE A 1 264 ? -15.572 -0.313 8.761 1.00 93.31 264 PHE A O 1
ATOM 2074 N N . VAL A 1 265 ? -13.511 -1.148 9.144 1.00 93.62 265 VAL A N 1
ATOM 2075 C CA . VAL A 1 265 ? -13.902 -2.523 9.481 1.00 93.62 265 VAL A CA 1
ATOM 2076 C C . VAL A 1 265 ? -13.113 -2.998 10.695 1.00 93.62 265 VAL A C 1
ATOM 2078 O O . VAL A 1 265 ? -12.038 -2.481 10.989 1.00 93.62 265 VAL A O 1
ATOM 2081 N N . VAL A 1 266 ? -13.650 -3.985 11.408 1.00 94.19 266 VAL A N 1
ATOM 2082 C CA . VAL A 1 266 ? -12.924 -4.687 12.473 1.00 94.19 266 VAL A CA 1
ATOM 2083 C C . VAL A 1 266 ? -12.681 -6.112 12.001 1.00 94.19 266 VAL A C 1
ATOM 2085 O O . VAL A 1 266 ? -13.631 -6.792 11.612 1.00 94.19 266 VAL A O 1
ATOM 2088 N N . THR A 1 267 ? -11.427 -6.552 12.003 1.00 90.81 267 THR A N 1
ATOM 2089 C CA . THR A 1 267 ? -11.060 -7.912 11.597 1.00 90.81 267 THR A CA 1
ATOM 2090 C C . THR A 1 267 ? -11.380 -8.920 12.701 1.00 90.81 267 THR A C 1
ATOM 2092 O O . THR A 1 267 ? -11.520 -8.567 13.875 1.00 90.81 267 THR A O 1
ATOM 2095 N N . ASP A 1 268 ? -11.418 -10.207 12.350 1.00 86.00 268 ASP A N 1
ATOM 2096 C CA . ASP A 1 268 ? -11.633 -11.301 13.311 1.00 86.00 268 ASP A CA 1
ATOM 2097 C C . ASP A 1 268 ? -10.573 -11.355 14.429 1.00 86.00 268 ASP A C 1
ATOM 2099 O O . ASP A 1 268 ? -10.811 -11.941 15.485 1.00 86.00 268 ASP A O 1
ATOM 2103 N N . ASN A 1 269 ? -9.407 -10.737 14.212 1.00 85.50 269 ASN A N 1
ATOM 2104 C CA . ASN A 1 269 ? -8.308 -10.694 15.176 1.00 85.50 269 ASN A CA 1
ATOM 2105 C C . ASN A 1 269 ? -8.355 -9.466 16.105 1.00 85.50 269 ASN A C 1
ATOM 2107 O O . ASN A 1 269 ? -7.419 -9.273 16.878 1.00 85.50 269 ASN A O 1
ATOM 2111 N N . GLY A 1 270 ? -9.406 -8.640 16.034 1.00 88.44 270 GLY A N 1
ATOM 2112 C CA . GLY A 1 270 ? -9.536 -7.430 16.856 1.00 88.44 270 GLY A CA 1
ATOM 2113 C C . GLY A 1 270 ? -8.726 -6.235 16.342 1.00 88.44 270 GLY A C 1
ATOM 2114 O O . GLY A 1 270 ? -8.484 -5.287 17.083 1.00 88.44 270 GLY A O 1
ATOM 2115 N N . GLU A 1 271 ? -8.304 -6.263 15.079 1.00 94.81 271 GLU A N 1
ATOM 2116 C CA . GLU A 1 271 ? -7.651 -5.129 14.420 1.00 94.81 271 GLU A CA 1
ATOM 2117 C C . GLU A 1 271 ? -8.703 -4.210 13.791 1.00 94.81 271 GLU A C 1
ATOM 2119 O O . GLU A 1 271 ? -9.647 -4.679 13.152 1.00 94.81 271 GLU A O 1
ATOM 2124 N N . LEU A 1 272 ? -8.545 -2.901 13.968 1.00 96.00 272 LEU A N 1
ATOM 2125 C CA . LEU A 1 272 ? -9.392 -1.880 13.361 1.00 96.00 272 LEU A CA 1
ATOM 2126 C C . LEU A 1 272 ? -8.705 -1.351 12.099 1.00 96.00 272 LEU A C 1
ATOM 2128 O O . LEU A 1 272 ? -7.614 -0.795 12.175 1.00 96.00 272 LEU A O 1
ATOM 2132 N N . LEU A 1 273 ? -9.355 -1.495 10.946 1.00 95.50 273 LEU A N 1
ATOM 2133 C CA . LEU A 1 273 ? -8.880 -0.943 9.679 1.00 95.50 273 LEU A CA 1
ATOM 2134 C C . LEU A 1 273 ? -9.673 0.314 9.354 1.00 95.50 273 LEU A C 1
ATOM 2136 O O . LEU A 1 273 ? -10.893 0.234 9.221 1.00 95.50 273 LEU A O 1
ATOM 2140 N N . VAL A 1 274 ? -9.002 1.453 9.198 1.00 94.44 274 VAL A N 1
ATOM 2141 C CA . VAL A 1 274 ? -9.628 2.723 8.790 1.00 94.44 274 VAL A CA 1
ATOM 2142 C C . VAL A 1 274 ? -9.119 3.097 7.406 1.00 94.44 274 VAL A C 1
ATOM 2144 O O . VAL A 1 274 ? -7.908 3.194 7.210 1.00 94.44 274 VAL A O 1
ATOM 2147 N N . LYS A 1 275 ? -10.028 3.293 6.446 1.00 93.25 275 LYS A N 1
ATOM 2148 C CA . LYS A 1 275 ? -9.677 3.670 5.070 1.00 93.25 275 LYS A CA 1
ATOM 2149 C C . LYS A 1 275 ? -9.804 5.176 4.844 1.00 93.25 275 LYS A C 1
ATOM 2151 O O . LYS A 1 275 ? -10.658 5.824 5.445 1.00 93.25 275 LYS A O 1
ATOM 2156 N N . TYR A 1 276 ? -8.963 5.698 3.962 1.00 92.75 276 TYR A N 1
ATOM 2157 C CA . TYR A 1 276 ? -8.876 7.097 3.557 1.00 92.75 276 TYR A CA 1
ATOM 2158 C C . TYR A 1 276 ? -8.813 7.144 2.031 1.00 92.75 276 TYR A C 1
ATOM 2160 O O . TYR A 1 276 ? -7.974 6.476 1.425 1.00 92.75 276 TYR A O 1
ATOM 2168 N N . TYR A 1 277 ? -9.719 7.896 1.412 1.00 91.00 277 TYR A N 1
ATOM 2169 C CA . TYR A 1 277 ? -9.816 8.011 -0.043 1.00 91.00 277 TYR A CA 1
ATOM 2170 C C . TYR A 1 277 ? -8.613 8.766 -0.618 1.00 91.00 277 TYR A C 1
ATOM 2172 O O . TYR A 1 277 ? -8.282 9.837 -0.114 1.00 91.00 277 TYR A O 1
ATOM 2180 N N . ILE A 1 278 ? -7.975 8.244 -1.670 1.00 91.81 278 ILE A N 1
ATOM 2181 C CA . ILE A 1 278 ? -6.901 8.939 -2.391 1.00 91.81 278 ILE A CA 1
ATOM 2182 C C . ILE A 1 278 ? -7.370 9.224 -3.818 1.00 91.81 278 ILE A C 1
ATOM 2184 O O . ILE A 1 278 ? -7.594 8.314 -4.622 1.00 91.81 278 ILE A O 1
ATOM 2188 N N . SER A 1 279 ? -7.499 10.518 -4.119 1.00 89.25 279 SER A N 1
ATOM 2189 C CA . SER A 1 279 ? -7.904 11.006 -5.438 1.00 89.25 279 SER A CA 1
ATOM 2190 C C . SER A 1 279 ? -6.887 10.625 -6.510 1.00 89.25 279 SER A C 1
ATOM 2192 O O . SER A 1 279 ? -5.677 10.658 -6.285 1.00 89.25 279 SER A O 1
ATOM 2194 N N . GLY A 1 280 ? -7.390 10.307 -7.696 1.00 89.44 280 GLY A N 1
ATOM 2195 C CA . GLY A 1 280 ? -6.577 10.101 -8.882 1.00 89.44 280 GLY A CA 1
ATOM 2196 C C . GLY A 1 280 ? -6.370 11.356 -9.722 1.00 89.44 280 GLY A C 1
ATOM 2197 O O . GLY A 1 280 ? -6.649 12.483 -9.314 1.00 89.44 280 GLY A O 1
ATOM 2198 N N . ALA A 1 281 ? -5.853 11.153 -10.929 1.00 87.00 281 ALA A N 1
ATOM 2199 C CA . ALA A 1 281 ? -5.518 12.172 -11.909 1.00 87.00 281 ALA A CA 1
ATOM 2200 C C . ALA A 1 281 ? -6.722 13.023 -12.350 1.00 87.00 281 ALA A C 1
ATOM 2202 O O . ALA A 1 281 ? -6.524 14.157 -12.785 1.00 87.00 281 ALA A O 1
ATOM 2203 N N . TYR A 1 282 ? -7.959 12.525 -12.214 1.00 81.31 282 TYR A N 1
ATOM 2204 C CA . TYR A 1 282 ? -9.179 13.317 -12.443 1.00 81.31 282 TYR A CA 1
ATOM 2205 C C . TYR A 1 282 ? -9.748 13.943 -11.150 1.00 81.31 282 TYR A C 1
ATOM 2207 O O . TYR A 1 282 ? -10.918 14.338 -11.095 1.00 81.31 282 TYR A O 1
ATOM 2215 N N . GLY A 1 283 ? -8.934 14.054 -10.098 1.00 80.44 283 GLY A N 1
ATOM 2216 C CA . GLY A 1 283 ? -9.350 14.561 -8.792 1.00 80.44 283 GLY A CA 1
ATOM 2217 C C . GLY A 1 283 ? -10.384 13.649 -8.131 1.00 80.44 283 GLY A C 1
ATOM 2218 O O . GLY A 1 283 ? -10.398 12.446 -8.357 1.00 80.44 283 GLY A O 1
ATOM 2219 N N . HIS A 1 284 ? -11.303 14.225 -7.357 1.00 75.06 284 HIS A N 1
ATOM 2220 C CA . HIS A 1 284 ? -12.307 13.475 -6.583 1.00 75.06 284 HIS A CA 1
ATOM 2221 C C . HIS A 1 284 ? -13.365 12.737 -7.441 1.00 75.06 284 HIS A C 1
ATOM 2223 O O . HIS A 1 284 ? -14.280 12.126 -6.909 1.00 75.06 284 HIS A O 1
ATOM 2229 N N . SER A 1 285 ? -13.274 12.808 -8.775 1.00 76.75 285 SER A N 1
ATOM 2230 C CA . SER A 1 285 ? -14.107 12.010 -9.694 1.00 76.75 285 SER A CA 1
ATOM 2231 C C . SER A 1 285 ? -13.495 10.652 -10.055 1.00 76.75 285 SER A C 1
ATOM 2233 O O . SER A 1 285 ? -14.114 9.875 -10.777 1.00 76.75 285 SER A O 1
ATOM 2235 N N . ASP A 1 286 ? -12.281 10.394 -9.573 1.00 82.19 286 ASP A N 1
ATOM 2236 C CA . ASP A 1 286 ? -11.465 9.229 -9.880 1.00 82.19 286 ASP A CA 1
ATOM 2237 C C . ASP A 1 286 ? -10.690 8.804 -8.633 1.00 82.19 286 ASP A C 1
ATOM 2239 O O . ASP A 1 286 ? -10.125 9.634 -7.913 1.00 82.19 286 ASP A O 1
ATOM 2243 N N . THR A 1 287 ? -10.673 7.505 -8.367 1.00 87.25 287 THR A N 1
ATOM 2244 C CA . THR A 1 287 ? -10.051 6.926 -7.180 1.00 87.25 287 THR A CA 1
ATOM 2245 C C . THR A 1 287 ? -8.775 6.225 -7.600 1.00 87.25 287 THR A C 1
ATOM 2247 O O . THR A 1 287 ? -8.805 5.203 -8.279 1.00 87.25 287 THR A O 1
ATOM 2250 N N . PHE A 1 288 ? -7.629 6.760 -7.180 1.00 88.88 288 PHE A N 1
ATOM 2251 C CA . PHE A 1 288 ? -6.357 6.082 -7.427 1.00 88.88 288 PHE A CA 1
ATOM 2252 C C . PHE A 1 288 ? -6.208 4.852 -6.527 1.00 88.88 288 PHE A C 1
ATOM 2254 O O . PHE A 1 2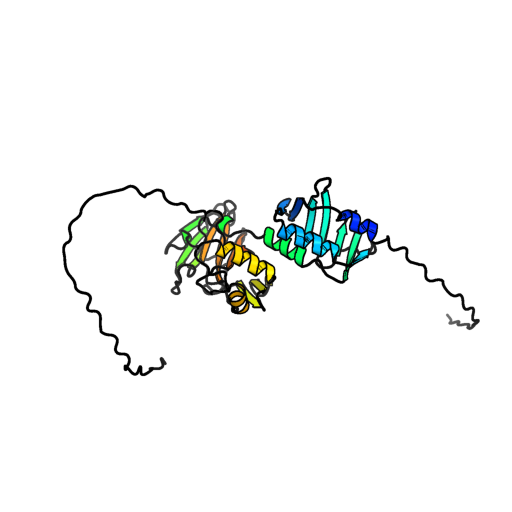88 ? -5.683 3.810 -6.925 1.00 88.88 288 PHE A O 1
ATOM 2261 N N . GLY A 1 289 ? -6.683 4.983 -5.290 1.00 91.88 289 GLY A N 1
ATOM 2262 C CA . GLY A 1 289 ? -6.650 3.942 -4.282 1.00 91.88 289 GLY A CA 1
ATOM 2263 C C . GLY A 1 289 ? -7.049 4.467 -2.916 1.00 91.88 289 GLY A C 1
ATOM 2264 O O . GLY A 1 289 ? -7.709 5.500 -2.788 1.00 91.88 289 GLY A O 1
ATOM 2265 N N . TYR A 1 290 ? -6.628 3.743 -1.887 1.00 93.38 290 TYR A N 1
ATOM 2266 C CA . TYR A 1 290 ? -6.940 4.061 -0.504 1.00 93.38 290 TYR A CA 1
ATOM 2267 C C . TYR A 1 290 ? -5.695 3.936 0.368 1.00 93.38 290 TYR A C 1
ATOM 2269 O O . TYR A 1 290 ? -4.927 2.978 0.260 1.00 93.38 290 TYR A O 1
ATOM 2277 N N . GLY A 1 291 ? -5.536 4.888 1.281 1.00 94.25 291 GLY A N 1
ATOM 2278 C CA . GLY A 1 291 ? -4.685 4.712 2.449 1.00 94.25 291 GLY A CA 1
ATOM 2279 C C . GLY A 1 291 ? -5.452 3.927 3.507 1.00 94.25 291 GLY A C 1
ATOM 2280 O O . GLY A 1 291 ? -6.595 4.261 3.815 1.00 94.25 291 GLY A O 1
ATOM 2281 N N . VAL A 1 292 ? -4.857 2.879 4.065 1.00 94.88 292 VAL A N 1
ATOM 2282 C CA . VAL A 1 292 ? -5.456 2.064 5.127 1.00 94.88 292 VAL A CA 1
ATOM 2283 C C . VAL A 1 292 ? -4.564 2.124 6.357 1.00 94.88 292 VAL A C 1
ATOM 2285 O O . VAL A 1 292 ? -3.377 1.804 6.296 1.00 94.88 292 VAL A O 1
ATOM 2288 N N . LEU A 1 293 ? -5.133 2.533 7.489 1.00 95.44 293 LEU A N 1
ATOM 2289 C CA . LEU A 1 293 ? -4.483 2.412 8.788 1.00 95.44 293 LEU A CA 1
ATOM 2290 C C . LEU A 1 293 ? -4.911 1.109 9.444 1.00 95.44 293 LEU A C 1
ATOM 2292 O O . LEU A 1 293 ? -6.085 0.929 9.764 1.00 95.44 293 LEU A O 1
ATOM 2296 N N . HIS A 1 294 ? -3.937 0.232 9.666 1.00 95.38 294 HIS A N 1
ATOM 2297 C CA . HIS A 1 294 ? -4.077 -0.972 10.475 1.00 95.38 294 HIS A CA 1
ATOM 2298 C C . HIS A 1 294 ? -3.796 -0.606 11.930 1.00 95.38 294 HIS A C 1
ATOM 2300 O O . HIS A 1 294 ? -2.663 -0.265 12.287 1.00 95.38 294 HIS A O 1
ATOM 2306 N N . LEU A 1 295 ? -4.843 -0.605 12.753 1.00 96.62 295 LEU A N 1
ATOM 2307 C CA . LEU A 1 295 ? -4.804 -0.175 14.145 1.00 96.62 295 LEU A CA 1
ATOM 2308 C C . LEU A 1 295 ? -4.986 -1.382 15.065 1.00 96.62 295 LEU A C 1
ATOM 2310 O O . LEU A 1 295 ? -6.055 -1.991 15.119 1.00 96.62 295 LEU A O 1
ATOM 2314 N N . THR A 1 296 ? -3.959 -1.689 15.851 1.00 96.44 296 THR A N 1
ATOM 2315 C CA . THR A 1 296 ? -4.039 -2.706 16.908 1.00 96.44 296 THR A CA 1
ATOM 2316 C C . THR A 1 296 ? -3.904 -2.048 18.269 1.00 96.44 296 THR A C 1
ATOM 2318 O O . THR A 1 296 ? -2.973 -1.264 18.484 1.00 96.44 296 THR A O 1
ATOM 2321 N N . LEU A 1 297 ? -4.806 -2.382 19.187 1.00 96.50 297 LEU A N 1
ATOM 2322 C CA . LEU A 1 297 ? -4.803 -1.868 20.550 1.00 96.50 297 LEU A CA 1
ATOM 2323 C C . LEU A 1 297 ? -4.114 -2.875 21.475 1.00 96.50 297 LEU A C 1
ATOM 2325 O O . LEU A 1 297 ? -4.468 -4.052 21.495 1.00 96.50 297 LEU A O 1
ATOM 2329 N N . ASP A 1 298 ? -3.119 -2.440 22.245 1.00 94.38 298 ASP A N 1
ATOM 2330 C CA . ASP A 1 298 ? -2.504 -3.303 23.253 1.00 94.38 298 ASP A CA 1
ATOM 2331 C C . ASP A 1 298 ? -3.292 -3.311 24.579 1.00 94.38 298 ASP A C 1
ATOM 2333 O O . ASP A 1 298 ? -4.215 -2.527 24.802 1.00 94.38 298 ASP A O 1
ATOM 2337 N N . LYS A 1 299 ? -2.901 -4.190 25.509 1.00 93.12 299 LYS A N 1
ATOM 2338 C CA . LYS A 1 299 ? -3.530 -4.312 26.842 1.00 93.12 299 LYS A CA 1
ATOM 2339 C C . LYS A 1 299 ? -3.341 -3.092 27.747 1.00 93.12 299 LYS A C 1
ATOM 2341 O O . LYS A 1 299 ? -3.924 -3.041 28.827 1.00 93.12 299 LYS A O 1
ATOM 2346 N N . GLU A 1 300 ? -2.491 -2.149 27.353 1.00 93.44 300 GLU A N 1
ATOM 2347 C CA . GLU A 1 300 ? -2.305 -0.861 28.020 1.00 93.44 300 GLU A CA 1
ATOM 2348 C C . GLU A 1 300 ? -3.114 0.253 27.334 1.00 93.44 300 GLU A C 1
ATOM 2350 O O . GLU A 1 300 ? -2.943 1.424 27.676 1.00 93.44 300 GLU A O 1
ATOM 2355 N N . ASN A 1 301 ? -4.005 -0.107 26.402 1.00 93.62 301 ASN A N 1
ATOM 2356 C CA . ASN A 1 301 ? -4.798 0.792 25.569 1.00 93.62 301 ASN A CA 1
ATOM 2357 C C . ASN A 1 301 ? -3.948 1.744 24.716 1.00 93.62 301 ASN A C 1
ATOM 2359 O O . ASN A 1 301 ? -4.327 2.895 24.491 1.00 93.62 301 ASN A O 1
ATOM 2363 N N . LYS A 1 302 ? -2.790 1.279 24.238 1.00 94.69 302 LYS A N 1
ATOM 2364 C CA . LYS A 1 302 ? -1.955 2.021 23.291 1.00 94.69 302 LYS A CA 1
ATOM 2365 C C . LYS A 1 302 ? -2.117 1.468 21.888 1.00 94.69 302 LYS A C 1
ATOM 2367 O O . LYS A 1 302 ? -2.065 0.259 21.664 1.00 94.69 302 LYS A O 1
ATOM 2372 N N . TRP A 1 303 ? -2.268 2.384 20.941 1.00 95.81 303 TRP A N 1
ATOM 2373 C CA . TRP A 1 303 ? -2.350 2.060 19.527 1.00 95.81 303 TRP A CA 1
ATOM 2374 C C . TRP A 1 303 ? -0.969 1.777 18.945 1.00 95.81 303 TRP A C 1
ATOM 2376 O O . TRP A 1 303 ? -0.029 2.553 19.118 1.00 95.81 303 TRP A O 1
ATOM 2386 N N . THR A 1 304 ? -0.872 0.678 18.204 1.00 95.06 304 THR A N 1
ATOM 2387 C CA . THR A 1 304 ? 0.152 0.489 17.175 1.00 95.06 304 THR A CA 1
ATOM 2388 C C . THR A 1 304 ? -0.507 0.723 15.825 1.00 95.06 304 THR A C 1
ATOM 2390 O O . THR A 1 304 ? -1.569 0.163 15.556 1.00 95.06 304 THR A O 1
ATOM 2393 N N . ILE A 1 305 ? 0.114 1.573 15.009 1.00 93.88 305 ILE A N 1
ATOM 2394 C CA . ILE A 1 305 ? -0.406 2.005 13.713 1.00 93.88 305 ILE A CA 1
ATOM 2395 C C . ILE A 1 305 ? 0.539 1.499 12.634 1.00 93.88 305 ILE A C 1
ATOM 2397 O O . ILE A 1 305 ? 1.741 1.768 12.692 1.00 93.88 305 ILE A O 1
ATOM 2401 N N . LYS A 1 306 ? -0.005 0.796 11.644 1.00 93.12 306 LYS A N 1
ATOM 2402 C CA . LYS A 1 306 ? 0.719 0.412 10.436 1.00 93.12 306 LYS A CA 1
ATOM 2403 C C . LYS A 1 306 ? -0.026 0.957 9.209 1.00 93.12 306 LYS A C 1
ATOM 2405 O O . LYS A 1 306 ? -1.144 0.514 8.950 1.00 93.12 306 LYS A O 1
ATOM 2410 N N . PRO A 1 307 ? 0.555 1.912 8.467 1.00 93.12 307 PRO A N 1
ATOM 2411 C CA . PRO A 1 307 ? -0.041 2.406 7.233 1.00 93.12 307 PRO A CA 1
ATOM 2412 C C . PRO A 1 307 ? 0.170 1.416 6.079 1.00 93.12 307 PRO A C 1
ATOM 2414 O O . PRO A 1 307 ? 1.166 0.691 6.025 1.00 93.12 307 PRO A O 1
ATOM 2417 N N . GLU A 1 308 ? -0.766 1.407 5.139 1.00 91.19 308 GLU A N 1
ATOM 2418 C CA . GLU A 1 308 ? -0.692 0.679 3.874 1.00 91.19 308 GLU A CA 1
ATOM 2419 C C . GLU A 1 308 ? -1.354 1.519 2.775 1.00 91.19 308 GLU A C 1
ATOM 2421 O O . GLU A 1 308 ? -2.355 2.187 3.026 1.00 91.19 308 GLU A O 1
ATOM 2426 N N . PHE A 1 309 ? -0.819 1.466 1.556 1.00 92.25 309 PHE A N 1
ATOM 2427 C CA . PHE A 1 309 ? -1.545 1.893 0.363 1.00 92.25 309 PHE A CA 1
ATOM 2428 C C . PHE A 1 309 ? -2.089 0.664 -0.366 1.00 92.25 309 PHE A C 1
ATOM 2430 O O . PHE A 1 309 ? -1.356 -0.300 -0.592 1.00 92.25 309 PHE A O 1
ATOM 2437 N N . VAL A 1 310 ? -3.356 0.722 -0.768 1.00 90.75 310 VAL A N 1
ATOM 2438 C CA . VAL A 1 310 ? -3.998 -0.299 -1.598 1.00 90.75 310 VAL A CA 1
ATOM 2439 C C . VAL A 1 310 ? -4.621 0.334 -2.829 1.00 90.75 310 VAL A C 1
ATOM 2441 O O . VAL A 1 310 ? -5.165 1.437 -2.767 1.00 90.75 310 VAL A O 1
ATOM 2444 N N . LEU A 1 311 ? -4.558 -0.377 -3.951 1.00 88.81 311 LEU A N 1
ATOM 2445 C CA . LEU A 1 311 ? -5.171 0.089 -5.187 1.00 88.81 311 LEU A CA 1
ATOM 2446 C C . LEU A 1 311 ? -6.690 0.025 -5.084 1.00 88.81 311 LEU A C 1
ATOM 2448 O O . LEU A 1 311 ? -7.258 -0.878 -4.452 1.00 88.81 311 LEU A O 1
ATOM 2452 N N . ASP A 1 312 ? -7.340 0.957 -5.771 1.00 85.06 312 ASP A N 1
ATOM 2453 C CA . ASP A 1 312 ? -8.748 0.795 -6.073 1.00 85.06 312 ASP A CA 1
ATOM 2454 C C . ASP A 1 312 ? -8.897 -0.315 -7.119 1.00 85.06 312 ASP A C 1
ATOM 2456 O O . ASP A 1 312 ? -8.204 -0.334 -8.138 1.00 85.06 312 ASP A O 1
ATOM 2460 N N . SER A 1 313 ? -9.741 -1.298 -6.827 1.00 68.88 313 SER A N 1
ATOM 2461 C CA . SER A 1 313 ? -10.358 -2.153 -7.836 1.00 68.88 313 SER A CA 1
ATOM 2462 C C . SER A 1 313 ? -11.413 -3.041 -7.190 1.00 68.88 313 SER A C 1
ATOM 2464 O O . SER A 1 313 ? -11.211 -3.613 -6.109 1.00 68.88 313 SER A O 1
ATOM 2466 N N . ASP A 1 314 ? -12.493 -3.233 -7.936 1.00 51.72 314 ASP A N 1
ATOM 2467 C CA . ASP A 1 314 ? -13.363 -4.382 -7.787 1.00 51.72 314 ASP A CA 1
ATOM 2468 C C . ASP A 1 314 ? -13.135 -5.336 -8.978 1.00 51.72 314 ASP A C 1
ATOM 2470 O O . ASP A 1 314 ? -13.557 -5.019 -10.095 1.00 51.72 314 ASP A O 1
ATOM 2474 N N . PRO A 1 315 ? -12.495 -6.509 -8.801 1.00 42.97 315 PRO A N 1
ATOM 2475 C CA . PRO A 1 315 ? -12.492 -7.553 -9.827 1.00 42.97 315 PRO A CA 1
ATOM 2476 C C . PRO A 1 315 ? -13.898 -8.130 -10.101 1.00 42.97 315 PRO A C 1
ATOM 2478 O O . PRO A 1 315 ? -14.050 -8.930 -11.022 1.00 42.97 315 PRO A O 1
ATOM 2481 N N . HIS A 1 316 ? -14.929 -7.733 -9.343 1.00 39.59 316 HIS A N 1
ATOM 2482 C CA . HIS A 1 316 ? -16.330 -8.121 -9.528 1.00 39.59 316 HIS A CA 1
ATOM 2483 C C . HIS A 1 316 ? -17.214 -7.067 -10.213 1.00 39.59 316 HIS A C 1
ATOM 2485 O O . HIS A 1 316 ? -18.392 -7.337 -10.442 1.00 39.59 316 HIS A O 1
ATOM 2491 N N . LYS A 1 317 ? -16.655 -5.952 -10.705 1.00 43.66 317 LYS A N 1
ATOM 2492 C CA . LYS A 1 317 ? -17.342 -5.089 -11.687 1.00 43.66 317 LYS A CA 1
ATOM 2493 C C . LYS A 1 317 ? -17.364 -5.685 -13.108 1.00 43.66 317 LYS A C 1
ATOM 2495 O O 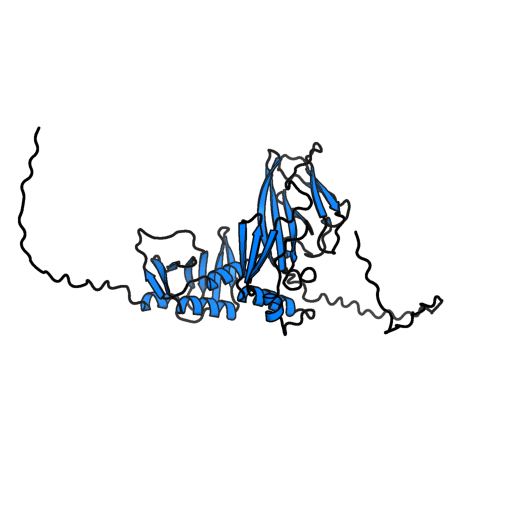. LYS A 1 317 ? -17.667 -4.977 -14.067 1.00 43.66 317 LYS A O 1
ATOM 2500 N N . GLU A 1 318 ? -17.172 -7.001 -13.266 1.00 35.72 318 GLU A N 1
ATOM 2501 C CA . GLU A 1 318 ? -17.927 -7.744 -14.284 1.00 35.72 318 GLU A CA 1
ATOM 2502 C C . GLU A 1 318 ? -19.401 -7.739 -13.869 1.00 35.72 318 GLU A C 1
ATOM 2504 O O . GLU A 1 318 ? -19.913 -8.687 -13.287 1.00 35.72 318 GLU A O 1
ATOM 2509 N N . VAL A 1 319 ? -20.054 -6.608 -14.135 1.00 35.75 319 VAL A N 1
ATOM 2510 C CA . VAL A 1 319 ? -21.446 -6.514 -14.555 1.00 35.75 319 VAL A CA 1
ATOM 2511 C C . VAL A 1 319 ? -22.306 -7.672 -14.030 1.00 35.75 319 VAL A C 1
ATOM 2513 O O . VAL A 1 319 ? -22.616 -8.626 -14.747 1.00 35.75 319 VAL A O 1
ATOM 2516 N N . ALA A 1 320 ? -22.779 -7.545 -12.789 1.00 32.75 320 ALA A N 1
ATOM 2517 C CA . ALA A 1 320 ? -24.112 -8.027 -12.472 1.00 32.75 320 ALA A CA 1
ATOM 2518 C C . ALA A 1 320 ? -25.087 -7.216 -13.343 1.00 32.75 320 ALA A C 1
ATOM 2520 O O . ALA A 1 320 ? -25.684 -6.234 -12.907 1.00 32.75 320 ALA A O 1
ATOM 2521 N N . LEU A 1 321 ? -25.186 -7.595 -14.621 1.00 34.88 321 LEU A N 1
ATOM 2522 C CA . LEU A 1 321 ? -26.371 -7.380 -15.431 1.00 34.88 321 LEU A CA 1
ATOM 2523 C C . LEU A 1 321 ? -27.435 -8.176 -14.693 1.00 34.88 321 LEU A C 1
ATOM 2525 O O . LEU A 1 321 ? -27.587 -9.381 -14.878 1.00 34.88 321 LEU A O 1
ATOM 2529 N N . ASP A 1 322 ? -28.070 -7.497 -13.747 1.00 33.69 322 ASP A N 1
ATOM 2530 C CA . ASP A 1 322 ? -29.328 -7.921 -13.189 1.00 33.69 322 ASP A CA 1
ATOM 2531 C C . ASP A 1 322 ? -30.271 -8.132 -14.375 1.00 33.69 322 ASP A C 1
ATOM 2533 O O . ASP A 1 322 ? -30.720 -7.189 -15.028 1.00 33.69 322 ASP A O 1
ATOM 2537 N N . ASP A 1 323 ? -30.513 -9.405 -14.673 1.00 36.16 323 ASP A N 1
ATOM 2538 C CA . ASP A 1 323 ? -31.486 -9.942 -15.621 1.00 36.16 323 ASP A CA 1
ATOM 2539 C C . ASP A 1 323 ? -32.937 -9.623 -15.178 1.00 36.16 323 ASP A C 1
ATOM 2541 O O . ASP A 1 323 ? -33.880 -10.344 -15.501 1.00 36.16 323 ASP A O 1
ATOM 2545 N N . SER A 1 324 ? -33.164 -8.514 -14.465 1.00 36.31 324 SER A N 1
ATOM 2546 C CA . SER A 1 324 ? -34.485 -7.992 -14.113 1.00 36.31 324 SER A CA 1
ATOM 2547 C C . SER A 1 324 ? -35.072 -7.107 -15.222 1.00 36.31 324 SER A C 1
ATOM 2549 O O . SER A 1 324 ? -35.813 -6.156 -14.982 1.00 36.31 324 SER A O 1
ATOM 2551 N N . LEU A 1 325 ? -34.851 -7.489 -16.483 1.00 38.69 325 LEU A N 1
ATOM 2552 C CA . LEU A 1 325 ? -35.807 -7.222 -17.561 1.00 38.69 325 LEU A CA 1
ATOM 2553 C C . LEU A 1 325 ? -36.958 -8.242 -17.469 1.00 38.69 325 LEU A C 1
ATOM 2555 O O . LEU A 1 325 ? -37.265 -8.956 -18.421 1.00 38.69 325 LEU A O 1
ATOM 2559 N N . GLU A 1 326 ? -37.623 -8.308 -16.311 1.00 36.88 326 GLU A N 1
ATOM 2560 C CA . GLU A 1 326 ? -38.977 -8.848 -16.267 1.00 36.88 326 GLU A CA 1
ATOM 2561 C C . GLU A 1 326 ? -39.937 -7.744 -16.713 1.00 36.88 326 GLU A C 1
ATOM 2563 O O . GLU A 1 326 ? -40.179 -6.751 -16.022 1.00 36.88 326 GLU A O 1
ATOM 2568 N N . GLU A 1 327 ? -40.472 -7.938 -17.918 1.00 46.44 327 GLU A N 1
ATOM 2569 C CA . GLU A 1 327 ? -41.681 -7.293 -18.410 1.00 46.44 327 GLU A CA 1
ATOM 2570 C C . GLU A 1 327 ? -42.763 -7.291 -17.316 1.00 46.44 327 GLU A C 1
ATOM 2572 O O . GLU A 1 327 ? -43.472 -8.275 -17.113 1.00 46.44 327 GLU A O 1
ATOM 2577 N N . SER A 1 328 ? -42.953 -6.153 -16.651 1.00 34.41 328 SER A N 1
ATOM 2578 C CA . SER A 1 328 ? -44.243 -5.817 -16.053 1.00 34.41 328 SER A CA 1
ATOM 2579 C C . SER A 1 328 ? -44.895 -4.742 -16.911 1.00 34.41 328 SER A C 1
ATOM 2581 O O . SER A 1 328 ? -44.780 -3.535 -16.706 1.00 34.41 328 SER A O 1
ATOM 2583 N N . THR A 1 329 ? -45.577 -5.210 -17.952 1.00 41.97 329 THR A N 1
ATOM 2584 C CA . THR A 1 329 ? -46.660 -4.453 -18.566 1.00 41.97 329 THR A CA 1
ATOM 2585 C C . THR A 1 329 ? -47.769 -4.322 -17.533 1.00 41.97 329 THR A C 1
ATOM 2587 O O . THR A 1 329 ? -48.537 -5.260 -17.365 1.00 41.97 329 THR A O 1
ATOM 2590 N N . ASP A 1 330 ? -47.872 -3.180 -16.862 1.00 32.84 330 ASP A N 1
ATOM 2591 C CA . ASP A 1 330 ? -49.139 -2.764 -16.272 1.00 32.84 330 ASP A CA 1
ATOM 2592 C C . ASP A 1 330 ? -49.307 -1.245 -16.367 1.00 32.84 330 ASP A C 1
ATOM 2594 O O . ASP A 1 330 ? -48.548 -0.437 -15.832 1.00 32.84 330 ASP A O 1
ATOM 2598 N N . GLU A 1 331 ? -50.335 -0.882 -17.128 1.00 39.84 331 GLU A N 1
ATOM 2599 C CA . GLU A 1 331 ? -50.864 0.458 -17.316 1.00 39.84 331 GLU A CA 1
ATOM 2600 C C . GLU A 1 331 ? -51.169 1.130 -15.969 1.00 39.84 331 GLU A C 1
ATOM 2602 O O . GLU A 1 331 ? -52.036 0.662 -15.237 1.00 39.84 331 GLU A O 1
ATOM 2607 N N . TYR A 1 332 ? -50.586 2.300 -15.690 1.00 33.16 332 TYR A N 1
ATOM 2608 C CA . TYR A 1 332 ? -51.192 3.266 -14.766 1.00 33.16 332 TYR A CA 1
ATOM 2609 C C . TYR A 1 332 ? -51.072 4.710 -15.277 1.00 33.16 332 TYR A C 1
ATOM 2611 O O . TYR A 1 332 ? -50.084 5.413 -15.101 1.00 33.16 332 TYR A O 1
ATOM 2619 N N . ILE A 1 333 ? -52.137 5.096 -15.979 1.00 33.53 333 ILE A N 1
ATOM 2620 C CA . ILE A 1 333 ? -52.882 6.365 -15.965 1.00 33.53 333 ILE A CA 1
ATOM 2621 C C . ILE A 1 333 ? -52.157 7.625 -15.444 1.00 33.53 333 ILE A C 1
ATOM 2623 O O . ILE A 1 333 ? -51.890 7.802 -14.259 1.00 33.53 333 ILE A O 1
ATOM 2627 N N . VAL A 1 334 ? -52.038 8.582 -16.367 1.00 34.94 334 VAL A N 1
ATOM 2628 C CA . VAL A 1 334 ? -51.707 10.002 -16.187 1.00 34.94 334 VAL A CA 1
ATOM 2629 C C . VAL A 1 334 ? -52.753 10.748 -15.338 1.00 34.94 334 VAL A C 1
ATOM 2631 O O . VAL A 1 334 ? -53.931 10.762 -15.690 1.00 34.94 334 VAL A O 1
ATOM 2634 N N . SER A 1 335 ? -52.308 11.459 -14.295 1.00 34.03 335 SER A N 1
ATOM 2635 C CA . SER A 1 335 ? -52.957 12.636 -13.667 1.00 34.03 335 SER A CA 1
ATOM 2636 C C . SER A 1 335 ? -51.991 13.186 -12.601 1.00 34.03 335 SER A C 1
ATOM 2638 O O . SER A 1 335 ? -51.513 12.406 -11.796 1.00 34.03 335 SER A O 1
ATOM 2640 N N . SER A 1 336 ? -51.633 14.460 -12.435 1.00 35.19 336 SER A N 1
ATOM 2641 C CA . SER A 1 336 ? -51.995 15.740 -13.044 1.00 35.19 336 SER A CA 1
ATOM 2642 C C . SER A 1 336 ? -51.039 16.822 -12.495 1.00 35.19 336 SER A C 1
ATOM 2644 O O . SER A 1 336 ? -50.802 16.868 -11.292 1.00 35.19 336 SER A O 1
ATOM 2646 N N . THR A 1 337 ? -50.599 17.730 -13.374 1.00 36.09 337 THR A N 1
ATOM 2647 C CA . THR A 1 337 ? -50.357 19.178 -13.156 1.00 36.09 337 THR A CA 1
ATOM 2648 C C . THR A 1 337 ? -49.338 19.671 -12.111 1.00 36.09 337 THR A C 1
ATOM 2650 O O . THR A 1 337 ? -49.670 19.854 -10.943 1.00 36.09 337 THR A O 1
ATOM 2653 N N . SER A 1 338 ? -48.181 20.136 -12.600 1.00 33.50 338 SER A N 1
ATOM 2654 C CA . SER A 1 338 ? -47.668 21.505 -12.370 1.00 33.50 338 SER A CA 1
ATOM 2655 C C . SER A 1 338 ? -46.676 21.879 -13.489 1.00 33.50 338 SER A C 1
ATOM 2657 O O . SER A 1 338 ? -45.834 21.049 -13.828 1.00 33.50 338 SER A O 1
ATOM 2659 N N . PRO A 1 339 ? -46.779 23.065 -14.120 1.00 37.09 339 PRO A N 1
ATOM 2660 C CA . PRO A 1 339 ? -45.869 23.467 -15.188 1.00 37.09 339 PRO A CA 1
ATOM 2661 C C . PRO A 1 339 ? -44.554 23.997 -14.601 1.00 37.09 339 PRO A C 1
ATOM 2663 O O . PRO A 1 339 ? -44.564 24.887 -13.755 1.00 37.09 339 PRO A O 1
ATOM 2666 N N . VAL A 1 340 ? -43.426 23.473 -15.078 1.00 35.16 340 VAL A N 1
ATOM 2667 C CA . VAL A 1 340 ? -42.116 24.110 -14.900 1.00 35.16 340 VAL A CA 1
ATOM 2668 C C . VAL A 1 340 ? -42.023 25.227 -15.939 1.00 35.16 340 VAL A C 1
ATOM 2670 O O . VAL A 1 340 ? -41.952 24.961 -17.138 1.00 35.16 340 VAL A O 1
ATOM 2673 N N . GLU A 1 341 ? -42.083 26.480 -15.489 1.00 34.19 341 GLU A N 1
ATOM 2674 C CA . GLU A 1 341 ? -41.719 27.638 -16.307 1.00 34.19 341 GLU A CA 1
ATOM 2675 C C . GLU A 1 341 ? -40.212 27.588 -16.584 1.00 34.19 341 GLU A C 1
ATOM 2677 O O . GLU A 1 341 ? -39.387 27.812 -15.701 1.00 34.19 341 GLU A O 1
ATOM 2682 N N . THR A 1 342 ? -39.833 27.288 -17.823 1.00 40.50 342 THR A N 1
ATOM 2683 C CA . THR A 1 342 ? -38.474 27.523 -18.312 1.00 40.50 342 THR A CA 1
ATOM 2684 C C . THR A 1 342 ? -38.284 29.024 -18.522 1.00 40.50 342 THR A C 1
ATOM 2686 O O . THR A 1 342 ? -38.910 29.604 -19.413 1.00 40.50 342 THR A O 1
ATOM 2689 N N . LEU A 1 343 ? -37.429 29.657 -17.715 1.00 40.34 343 LEU A N 1
ATOM 2690 C CA . LEU A 1 343 ? -36.982 31.031 -17.954 1.00 40.34 343 LEU A CA 1
ATOM 2691 C C . LEU A 1 343 ? -36.178 31.095 -19.270 1.00 40.34 343 LEU A C 1
ATOM 2693 O O . LEU A 1 343 ? -35.338 30.223 -19.504 1.00 40.34 343 LEU A O 1
ATOM 2697 N N . PRO A 1 344 ? -36.410 32.093 -20.142 1.00 40.97 344 PRO A N 1
ATOM 2698 C CA . PRO A 1 344 ? -35.647 32.242 -21.373 1.00 40.97 344 PRO A CA 1
ATOM 2699 C C . PRO A 1 344 ? -34.226 32.732 -21.073 1.00 40.97 344 PRO A C 1
ATOM 2701 O O . PRO A 1 344 ? -34.024 33.699 -20.343 1.00 40.97 344 PRO A O 1
ATOM 2704 N N . TYR A 1 345 ? -33.248 32.051 -21.664 1.00 45.81 345 TYR A N 1
ATOM 2705 C CA . TYR A 1 345 ? -31.842 32.441 -21.680 1.00 45.81 345 TYR A CA 1
ATOM 2706 C C . TYR A 1 345 ? -31.677 33.797 -22.386 1.00 45.81 345 TYR A C 1
ATOM 2708 O O . TYR A 1 345 ? -32.016 33.917 -23.566 1.00 45.81 345 TYR A O 1
ATOM 2716 N N . ASP A 1 346 ? -31.174 34.802 -21.665 1.00 64.56 346 ASP A N 1
ATOM 2717 C CA . ASP A 1 346 ? -30.806 36.111 -22.211 1.00 64.56 346 ASP A CA 1
ATOM 2718 C C . ASP A 1 346 ? -29.273 36.196 -22.344 1.00 64.56 346 ASP A C 1
ATOM 2720 O O . ASP A 1 346 ? -28.573 36.251 -21.327 1.00 64.56 346 ASP A O 1
ATOM 2724 N N . PRO A 1 347 ? -28.728 36.168 -23.574 1.00 48.28 347 PRO A N 1
ATOM 2725 C CA . PRO A 1 347 ? -27.288 36.191 -23.808 1.00 48.28 347 PRO A CA 1
ATOM 2726 C C . PRO A 1 347 ? -26.628 37.553 -23.528 1.00 48.28 347 PRO A C 1
ATOM 2728 O O . PRO A 1 347 ? -25.405 37.634 -23.598 1.00 48.28 347 PRO A O 1
ATOM 2731 N N . GLU A 1 348 ? -27.390 38.608 -23.215 1.00 56.91 348 GLU A N 1
ATOM 2732 C CA . GLU A 1 348 ? -26.856 39.958 -22.957 1.00 56.91 348 GLU A CA 1
ATOM 2733 C C . GLU A 1 348 ? -26.815 40.320 -21.458 1.00 56.91 348 GLU A C 1
ATOM 2735 O O . GLU A 1 348 ? -26.506 41.455 -21.094 1.00 56.91 348 GLU A O 1
ATOM 2740 N N . ALA A 1 349 ? -27.111 39.372 -20.561 1.00 54.56 349 ALA A N 1
ATOM 2741 C CA . ALA A 1 349 ? -27.055 39.618 -19.124 1.00 54.56 349 ALA A CA 1
ATOM 2742 C C . ALA A 1 349 ? -25.600 39.831 -18.648 1.00 54.56 349 ALA A C 1
ATOM 2744 O O . ALA A 1 349 ? -24.821 38.887 -18.519 1.00 54.56 349 ALA A O 1
ATOM 2745 N N . GLU A 1 350 ? -25.233 41.084 -18.359 1.00 38.72 350 GLU A N 1
ATOM 2746 C CA . GLU A 1 350 ? -23.970 41.435 -17.702 1.00 38.72 350 GLU A CA 1
ATOM 2747 C C . GLU A 1 350 ? -23.986 40.973 -16.233 1.00 38.72 350 GLU A C 1
ATOM 2749 O O . GLU A 1 350 ? -24.651 41.553 -15.370 1.00 38.72 350 GLU A O 1
ATOM 2754 N N . TRP A 1 351 ? -23.241 39.906 -15.938 1.00 45.75 351 TRP A N 1
ATOM 2755 C CA . TRP A 1 351 ? -23.076 39.375 -14.586 1.00 45.75 351 TRP A CA 1
ATOM 2756 C C . TRP A 1 351 ? -22.114 40.259 -13.787 1.00 45.75 351 TRP A C 1
ATOM 2758 O O . TRP A 1 351 ? -20.896 40.181 -13.941 1.00 45.75 351 TRP A O 1
ATOM 2768 N N . ASN A 1 352 ? -22.655 41.105 -12.910 1.00 36.09 352 ASN A N 1
ATOM 2769 C CA . ASN A 1 352 ? -21.845 41.844 -11.946 1.00 36.09 352 ASN A CA 1
ATOM 2770 C C . ASN A 1 352 ? -21.397 40.908 -10.816 1.00 36.09 352 ASN A C 1
ATOM 2772 O O . ASN A 1 352 ? -22.209 40.443 -10.017 1.00 36.09 352 ASN A O 1
ATOM 2776 N N . TYR A 1 353 ? -20.092 40.645 -10.764 1.00 35.69 353 TYR A N 1
ATOM 2777 C CA . TYR A 1 353 ? -19.441 39.834 -9.739 1.00 35.69 353 TYR A CA 1
ATOM 2778 C C . TYR A 1 353 ? -19.445 40.582 -8.397 1.00 35.69 353 TYR A C 1
ATOM 2780 O O . TYR A 1 353 ? -18.943 41.704 -8.309 1.00 35.69 353 TYR A O 1
ATOM 2788 N N . VAL A 1 354 ? -19.997 39.966 -7.350 1.00 37.56 354 VAL A N 1
ATOM 2789 C CA . VAL A 1 354 ? -19.900 40.463 -5.969 1.00 37.56 354 VAL A CA 1
ATOM 2790 C C . VAL A 1 354 ? -18.847 39.614 -5.252 1.00 37.56 354 VAL A C 1
ATOM 2792 O O . VAL A 1 354 ? -19.055 38.407 -5.134 1.00 37.56 354 VAL A O 1
ATOM 2795 N N . PRO A 1 355 ? -17.717 40.184 -4.795 1.00 36.28 355 PRO A N 1
ATOM 2796 C CA . PRO A 1 355 ? -16.765 39.448 -3.973 1.00 36.28 355 PRO A CA 1
ATOM 2797 C C . PRO A 1 355 ? -17.397 39.139 -2.613 1.00 36.28 355 PRO A C 1
ATOM 2799 O O . PRO A 1 355 ? -18.045 40.006 -2.027 1.00 36.28 355 PRO A O 1
ATOM 2802 N N . LEU A 1 356 ? -17.214 37.913 -2.132 1.00 39.53 356 LEU A N 1
ATOM 2803 C CA . LEU A 1 356 ? -17.564 37.530 -0.766 1.00 39.53 356 LEU A CA 1
ATOM 2804 C C . LEU A 1 356 ? -16.419 37.959 0.167 1.00 39.53 356 LEU A C 1
ATOM 2806 O O . LEU A 1 356 ? -15.257 37.721 -0.169 1.00 39.53 356 LEU A O 1
ATOM 2810 N N . ASP A 1 357 ? -16.774 38.632 1.266 1.00 49.41 357 ASP A N 1
ATOM 2811 C CA . ASP A 1 357 ? -15.867 39.088 2.337 1.00 49.41 357 ASP A CA 1
ATOM 2812 C C . ASP A 1 357 ? -15.186 37.930 3.083 1.00 49.41 357 ASP A C 1
ATOM 2814 O O . ASP A 1 357 ? -15.857 36.892 3.307 1.00 49.41 357 ASP A O 1
#

Foldseek 3Di:
DDDDDDDDDDDDDDDPPDPPPPPQPPCVVVCVLLPAAFQWKWWQDPVRDIFIGRDRVLSVLQSCQSVVWDKGWDPPVPDDDDFTWMWGDHPVDIWIWGFDFQWIDGPNTIIGTPPHTCVSNVLSVVLRPFAACCVPDVDQQDDPQQDAFDKDWDPQAPPPGTKMWGKDAAPDDDSQAGIAIWIADNVGHTLDPDPDQFDLQWKWAADQLKIFIAGNPHTQDTGDNVSSLVLVVVVVVPVPDDNVCSSVLSRQAHIDGWGGWRGWDADPNSWIKTWTFDAHSVGPVHTQWIKIWTWGAHPVSDTDTDIHTHGYDDPPVPDPPVPPPPDPPDDDDDDDDDDDDDDDDDPPDDDDDDDDD